Protein AF-A0A212BZR7-F1 (afdb_monomer)

Solvent-accessible surface area (backbone atoms only — not comparable to full-atom values): 11561 Å² total; per-residue (Å²): 134,81,88,80,90,83,89,76,86,80,84,83,82,89,85,83,86,81,88,83,82,86,90,84,93,78,90,85,86,81,91,77,80,87,72,79,75,74,80,82,61,32,61,37,41,39,23,44,40,63,86,42,51,47,34,93,43,35,34,61,75,48,46,60,69,49,69,65,51,43,58,80,34,48,33,49,61,35,46,42,54,52,54,36,50,52,38,72,22,27,72,46,35,63,63,55,51,66,72,56,70,71,29,91,77,72,28,51,73,42,69,47,70,47,101,93,43,79,47,74,40,27,33,67,68,60,55,46,45,70,59,46,53,53,52,52,50,55,49,27,58,76,41,53,16,64,67,26,66,33,79,55,80,77,75,79,80,72,82,77,91,78,80,83,92,74,89,80,86,89,84,90,80,90,83,87,86,133

Nearest PDB structures (foldseek):
  2mem-assembly1_A  TM=9.400E-01  e=1.141E-19  Homo sapiens
  5fq7-assembly1_B  TM=2.873E-01  e=2.392E+00  Bacteroides thetaiotaomicron

Structure (mmCIF, N/CA/C/O backbone):
data_AF-A0A212BZR7-F1
#
_entry.id   AF-A0A212BZR7-F1
#
loop_
_atom_site.group_PDB
_atom_site.id
_atom_site.type_symbol
_atom_site.label_atom_id
_atom_site.label_alt_id
_atom_site.label_comp_id
_atom_site.label_asym_id
_atom_site.label_entity_id
_atom_site.label_seq_id
_atom_site.pdbx_PDB_ins_code
_atom_site.Cartn_x
_atom_site.Cartn_y
_atom_site.Cartn_z
_atom_site.occupancy
_atom_site.B_iso_or_equiv
_atom_site.auth_seq_id
_atom_site.auth_comp_id
_atom_site.auth_asym_id
_atom_site.auth_atom_id
_atom_site.pdbx_PDB_model_num
ATOM 1 N N . GLN A 1 1 ? -42.882 -36.201 -24.029 1.00 38.78 1 GLN A N 1
ATOM 2 C CA . GLN A 1 1 ? -42.378 -35.818 -25.362 1.00 38.78 1 GLN A CA 1
ATOM 3 C C . GLN A 1 1 ? -41.870 -34.393 -25.228 1.00 38.78 1 GLN A C 1
ATOM 5 O O . GLN A 1 1 ? -42.662 -33.510 -24.953 1.00 38.78 1 GLN A O 1
ATOM 10 N N . GLU A 1 2 ? -40.588 -34.249 -24.894 1.00 32.84 2 GLU A N 1
ATOM 11 C CA . GLU A 1 2 ? -39.470 -34.067 -25.847 1.00 32.84 2 GLU A CA 1
ATOM 12 C C . GLU A 1 2 ? -39.393 -32.606 -26.320 1.00 32.84 2 GLU A C 1
ATOM 14 O O . GLU A 1 2 ? -40.342 -32.100 -26.898 1.00 32.84 2 GLU A O 1
ATOM 19 N N . LYS A 1 3 ? -38.402 -31.847 -25.816 1.00 33.00 3 LYS A N 1
ATOM 20 C CA . LYS A 1 3 ? -37.071 -31.569 -26.427 1.00 33.00 3 LYS A CA 1
ATOM 21 C C . LYS A 1 3 ? -37.221 -30.477 -27.506 1.00 33.00 3 LYS A C 1
ATOM 23 O O . LYS A 1 3 ? -38.147 -30.522 -28.287 1.00 33.00 3 LYS A O 1
ATOM 28 N N . CYS A 1 4 ? -36.375 -29.469 -27.663 1.00 36.78 4 CYS A N 1
ATOM 29 C CA . CYS A 1 4 ? -35.023 -29.208 -27.206 1.00 36.78 4 CYS A CA 1
ATOM 30 C C . CYS A 1 4 ? -34.771 -27.705 -27.425 1.00 36.78 4 CYS A C 1
ATOM 32 O O . CYS A 1 4 ? -35.213 -27.149 -28.428 1.00 36.78 4 CYS A O 1
ATOM 34 N N . ILE A 1 5 ? -34.035 -27.072 -26.519 1.00 48.34 5 ILE A N 1
ATOM 35 C CA . ILE A 1 5 ? -33.443 -25.743 -26.711 1.00 48.34 5 ILE A CA 1
ATOM 36 C C . ILE A 1 5 ? -32.226 -25.890 -27.638 1.00 48.34 5 ILE A C 1
ATOM 38 O O . ILE A 1 5 ? -31.449 -26.831 -27.450 1.00 48.34 5 ILE A O 1
ATOM 42 N N . PRO A 1 6 ? -32.001 -24.943 -28.562 1.00 45.47 6 PRO A N 1
ATOM 43 C CA . PRO A 1 6 ? -30.649 -24.589 -28.966 1.00 45.47 6 PRO A CA 1
ATOM 44 C C . PRO A 1 6 ? -30.437 -23.072 -28.848 1.00 45.47 6 PRO A C 1
ATOM 46 O O . PRO A 1 6 ? -30.939 -22.296 -29.656 1.00 45.47 6 PRO A O 1
ATOM 49 N N . VAL A 1 7 ? -29.652 -22.642 -27.858 1.00 38.50 7 VAL A N 1
ATOM 50 C CA . VAL A 1 7 ? -28.998 -21.326 -27.880 1.00 38.50 7 VAL A CA 1
ATOM 51 C C . VAL A 1 7 ? -27.518 -21.601 -28.089 1.00 38.50 7 VAL A C 1
ATOM 53 O O . VAL A 1 7 ? -26.805 -22.008 -27.176 1.00 38.50 7 VAL A O 1
ATOM 56 N N . ILE A 1 8 ? -27.097 -21.466 -29.340 1.00 43.22 8 ILE A N 1
ATOM 57 C CA . ILE A 1 8 ? -25.709 -21.572 -29.777 1.00 43.22 8 ILE A CA 1
ATOM 58 C C . ILE A 1 8 ? -25.062 -20.186 -29.712 1.00 43.22 8 ILE A C 1
ATOM 60 O O . ILE A 1 8 ? -25.626 -19.200 -30.185 1.00 43.22 8 ILE A O 1
ATOM 64 N N . CYS A 1 9 ? -23.887 -20.134 -29.081 1.00 32.69 9 CYS A N 1
ATOM 65 C CA . CYS A 1 9 ? -22.988 -18.986 -29.020 1.00 32.69 9 CYS A CA 1
ATOM 66 C C . CYS A 1 9 ? -22.714 -18.398 -30.410 1.00 32.69 9 CYS A C 1
ATOM 68 O O . CYS A 1 9 ? -22.256 -19.113 -31.297 1.00 32.69 9 CYS A O 1
ATOM 70 N N . SER A 1 10 ? -22.858 -17.078 -30.541 1.00 36.50 10 SER A N 1
ATOM 71 C CA . SER A 1 10 ? -22.339 -16.318 -31.681 1.00 36.50 10 SER A CA 1
ATOM 72 C C . SER A 1 10 ? -21.218 -15.393 -31.217 1.00 36.50 10 SER A C 1
ATOM 74 O O . SER A 1 10 ? -21.425 -14.219 -30.922 1.00 36.50 10 SER A O 1
ATOM 76 N N . THR A 1 11 ? -20.003 -15.936 -31.157 1.00 44.59 11 THR A N 1
ATOM 77 C CA . THR A 1 11 ? -18.765 -15.160 -31.278 1.00 44.59 11 THR A CA 1
ATOM 78 C C . THR A 1 11 ? -18.651 -14.679 -32.719 1.00 44.59 11 THR A C 1
ATOM 80 O O . THR A 1 11 ? -18.416 -15.481 -33.619 1.00 44.59 11 THR A O 1
ATOM 83 N N . SER A 1 12 ? -18.824 -13.379 -32.951 1.00 40.28 12 SER A N 1
ATOM 84 C CA . SER A 1 12 ? -18.573 -12.787 -34.267 1.00 40.28 12 SER A CA 1
ATOM 85 C C . SER A 1 12 ? -17.156 -12.229 -34.306 1.00 40.28 12 SER A C 1
ATOM 87 O O . SER A 1 12 ? -16.883 -11.129 -33.835 1.00 40.28 12 SER A O 1
ATOM 89 N N . SER A 1 13 ? -16.251 -13.036 -34.851 1.00 40.56 13 SER A N 1
ATOM 90 C CA . SER A 1 13 ? -14.949 -12.633 -35.368 1.00 40.56 13 SER A CA 1
ATOM 91 C C . SER A 1 13 ? -15.135 -11.946 -36.721 1.00 40.56 13 SER A C 1
ATOM 93 O O . SER A 1 13 ? -15.623 -12.572 -37.661 1.00 40.56 13 SER A O 1
ATOM 95 N N . THR A 1 14 ? -14.715 -10.691 -36.853 1.00 40.00 14 THR A N 1
ATOM 96 C CA . THR A 1 14 ? -14.569 -10.037 -38.159 1.00 40.00 14 THR A CA 1
ATOM 97 C C . THR A 1 14 ? -13.092 -9.893 -38.487 1.00 40.00 14 THR A C 1
ATOM 99 O O . THR A 1 14 ? -12.376 -9.131 -37.841 1.00 40.00 14 THR A O 1
ATOM 102 N N . SER A 1 15 ? -12.645 -10.599 -39.516 1.00 41.38 15 SER A N 1
ATOM 103 C CA . SER A 1 15 ? -11.376 -10.353 -40.191 1.00 41.38 15 SER A CA 1
ATOM 104 C C . SER A 1 15 ? -11.603 -10.478 -41.689 1.00 41.38 15 SER A C 1
ATOM 106 O O . SER A 1 15 ? -11.990 -11.544 -42.141 1.00 41.38 15 SER A O 1
ATOM 108 N N . LEU A 1 16 ? -11.340 -9.411 -42.449 1.00 43.22 16 LEU A N 1
ATOM 109 C CA . LEU A 1 16 ? -10.916 -9.467 -43.853 1.00 43.22 16 LEU A CA 1
ATOM 110 C C . LEU A 1 16 ? -10.109 -8.196 -44.160 1.00 43.22 16 LEU A C 1
ATOM 112 O O . LEU A 1 16 ? -10.660 -7.108 -44.311 1.00 43.22 16 LEU A O 1
ATOM 116 N N . ASN A 1 17 ? -8.785 -8.352 -44.219 1.00 44.69 17 ASN A N 1
ATOM 117 C CA . ASN A 1 17 ? -7.856 -7.341 -44.713 1.00 44.69 17 ASN A CA 1
ATOM 118 C C . ASN A 1 17 ? -7.915 -7.313 -46.245 1.00 44.69 17 ASN A C 1
ATOM 120 O O . ASN A 1 17 ? -7.782 -8.352 -46.895 1.00 44.69 17 ASN A O 1
ATOM 124 N N . ALA A 1 18 ? -8.099 -6.120 -46.808 1.00 39.19 18 ALA A N 1
ATOM 125 C CA . ALA A 1 18 ? -8.010 -5.879 -48.239 1.00 39.19 18 ALA A CA 1
ATOM 126 C C . ALA A 1 18 ? -6.542 -5.865 -48.700 1.00 39.19 18 ALA A C 1
ATOM 128 O O . ALA A 1 18 ? -5.654 -5.325 -48.043 1.00 39.19 18 ALA A O 1
ATOM 129 N N . LEU A 1 19 ? -6.334 -6.498 -49.849 1.00 46.38 19 LEU A N 1
ATOM 130 C CA . LEU A 1 19 ? -5.088 -6.703 -50.577 1.00 46.38 19 LEU A CA 1
ATOM 131 C C . LEU A 1 19 ? -4.364 -5.395 -50.940 1.00 46.38 19 LEU A C 1
ATOM 133 O O . LEU A 1 19 ? -4.958 -4.504 -51.539 1.00 46.38 19 LEU A O 1
ATOM 137 N N . ALA A 1 20 ? -3.044 -5.369 -50.750 1.00 47.66 20 ALA A N 1
ATOM 138 C CA . ALA A 1 20 ? -2.132 -4.661 -51.644 1.00 47.66 20 ALA A CA 1
ATOM 139 C C . ALA A 1 20 ? -0.846 -5.485 -51.810 1.00 47.66 20 ALA A C 1
ATOM 141 O O . ALA A 1 20 ? -0.249 -5.966 -50.849 1.00 47.66 20 ALA A O 1
ATOM 142 N N . ARG A 1 21 ? -0.504 -5.714 -53.076 1.00 44.06 21 ARG A N 1
ATOM 143 C CA . ARG A 1 21 ? 0.457 -6.686 -53.594 1.00 44.06 21 ARG A CA 1
ATOM 144 C C . ARG A 1 21 ? 1.824 -6.022 -53.802 1.00 44.06 21 ARG A C 1
ATOM 146 O O . ARG A 1 21 ? 1.890 -5.037 -54.519 1.00 44.06 21 ARG A O 1
ATOM 153 N N . GLU A 1 22 ? 2.851 -6.646 -53.220 1.00 41.66 22 GLU A N 1
ATOM 154 C CA . GLU A 1 22 ? 4.218 -6.875 -53.740 1.00 41.66 22 GLU A CA 1
ATOM 155 C C . GLU A 1 22 ? 5.066 -5.663 -54.184 1.00 41.66 22 GLU A C 1
ATOM 157 O O . GLU A 1 22 ? 4.728 -4.997 -55.155 1.00 41.66 22 GLU A O 1
ATOM 162 N N . ARG A 1 23 ? 6.236 -5.462 -53.544 1.00 42.78 23 ARG A N 1
ATOM 163 C CA . ARG A 1 23 ? 7.552 -5.691 -54.187 1.00 42.78 23 ARG A CA 1
ATOM 164 C C . ARG A 1 23 ? 8.717 -5.578 -53.199 1.00 42.78 23 ARG A C 1
ATOM 166 O O . ARG A 1 23 ? 8.908 -4.531 -52.592 1.00 42.78 23 ARG A O 1
ATOM 173 N N . GLY A 1 24 ? 9.531 -6.632 -53.095 1.00 37.16 24 GLY A N 1
ATOM 174 C CA . GLY A 1 24 ? 10.833 -6.583 -52.412 1.00 37.16 24 GLY A CA 1
ATOM 175 C C . GLY A 1 24 ? 11.265 -7.907 -51.780 1.00 37.16 24 GLY A C 1
ATOM 176 O O . GLY A 1 24 ? 11.055 -8.127 -50.595 1.00 37.16 24 GLY A O 1
ATOM 177 N N . ASN A 1 25 ? 11.880 -8.784 -52.576 1.00 43.53 25 ASN A N 1
ATOM 178 C CA . ASN A 1 25 ? 12.562 -9.998 -52.119 1.00 43.53 25 ASN A CA 1
ATOM 179 C C . ASN A 1 25 ? 13.882 -9.653 -51.399 1.00 43.53 25 ASN A C 1
ATOM 181 O O . ASN A 1 25 ? 14.734 -9.035 -52.029 1.00 43.53 25 ASN A O 1
ATOM 185 N N . ILE A 1 26 ? 14.092 -10.135 -50.165 1.00 46.03 26 ILE A N 1
ATOM 186 C CA . ILE A 1 26 ? 15.324 -10.846 -49.763 1.00 46.03 26 ILE A CA 1
ATOM 187 C C . ILE A 1 26 ? 15.066 -11.662 -48.472 1.00 46.03 26 ILE A C 1
ATOM 189 O O . ILE A 1 26 ? 14.597 -11.141 -47.464 1.00 46.03 26 ILE A O 1
ATOM 193 N N . SER A 1 27 ? 15.321 -12.971 -48.563 1.00 44.09 27 SER A N 1
ATOM 194 C CA . SER A 1 27 ? 15.446 -13.968 -47.477 1.00 44.09 27 SER A CA 1
ATOM 195 C C . SER A 1 27 ? 16.641 -13.566 -46.581 1.00 44.09 27 SER A C 1
ATOM 197 O O . SER A 1 27 ? 17.539 -12.917 -47.103 1.00 44.09 27 SER A O 1
ATOM 199 N N . TYR A 1 28 ? 16.761 -13.792 -45.266 1.00 40.22 28 TYR A N 1
ATOM 200 C CA . TYR A 1 28 ? 16.644 -15.011 -44.451 1.00 40.22 28 TYR A CA 1
ATOM 201 C C . TYR A 1 28 ? 16.715 -14.616 -42.949 1.00 40.22 28 TYR A C 1
ATOM 203 O O . TYR A 1 28 ? 17.387 -13.647 -42.603 1.00 40.22 28 TYR A O 1
ATOM 211 N N . ASP A 1 29 ? 16.122 -15.462 -42.099 1.00 37.53 29 ASP A N 1
ATOM 212 C CA . ASP A 1 29 ? 16.327 -15.650 -40.643 1.00 37.53 29 ASP A CA 1
ATOM 213 C C . ASP A 1 29 ? 15.363 -14.988 -39.618 1.00 37.53 29 ASP A C 1
ATOM 215 O O . ASP A 1 29 ? 15.404 -13.799 -39.317 1.00 37.53 29 ASP A O 1
ATOM 219 N N . LYS A 1 30 ? 14.482 -15.864 -39.105 1.00 46.44 30 LYS A N 1
ATOM 220 C CA . LYS A 1 30 ? 13.830 -15.974 -37.783 1.00 46.44 30 LYS A CA 1
ATOM 221 C C . LYS A 1 30 ? 13.569 -14.732 -36.904 1.00 46.44 30 LYS A C 1
ATOM 223 O O . LYS A 1 30 ? 14.456 -14.174 -36.271 1.00 46.44 30 LYS A O 1
ATOM 228 N N . ASP A 1 31 ? 12.271 -14.498 -36.682 1.00 46.06 31 ASP A N 1
ATOM 229 C CA . ASP A 1 31 ? 11.660 -14.139 -35.388 1.00 46.06 31 ASP A CA 1
ATOM 230 C C . ASP A 1 31 ? 12.233 -12.926 -34.625 1.00 46.06 31 ASP A C 1
ATOM 232 O O . ASP A 1 31 ? 12.580 -13.018 -33.448 1.00 46.06 31 ASP A O 1
ATOM 236 N N . ALA A 1 32 ? 12.228 -11.744 -35.241 1.00 44.88 32 ALA A N 1
ATOM 237 C CA . ALA A 1 32 ? 12.368 -10.480 -34.517 1.00 44.88 32 ALA A CA 1
ATOM 238 C C . ALA A 1 32 ? 11.070 -9.661 -34.609 1.00 44.88 32 ALA A C 1
ATOM 240 O O . ALA A 1 32 ? 10.882 -8.845 -35.510 1.00 44.88 32 ALA A O 1
ATOM 241 N N . ILE A 1 33 ? 10.157 -9.875 -33.655 1.00 56.53 33 ILE A N 1
ATOM 242 C CA . ILE 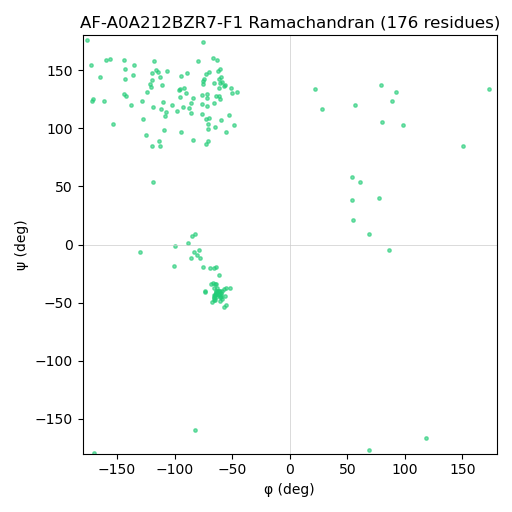A 1 33 ? 9.049 -8.945 -33.394 1.00 56.53 33 ILE A CA 1
ATOM 243 C C . ILE A 1 33 ? 9.659 -7.591 -32.986 1.00 56.53 33 ILE A C 1
ATOM 245 O O . ILE A 1 33 ? 10.474 -7.558 -32.057 1.00 56.53 33 ILE A O 1
ATOM 249 N N . PRO A 1 34 ? 9.285 -6.466 -33.623 1.00 45.31 34 PRO A N 1
ATOM 250 C CA . PRO A 1 34 ? 9.853 -5.171 -33.295 1.00 45.31 34 PRO A CA 1
ATOM 251 C C . PRO A 1 34 ? 9.343 -4.700 -31.927 1.00 45.31 34 PRO A C 1
ATOM 253 O O . PRO A 1 34 ? 8.212 -4.253 -31.773 1.00 45.31 34 PRO A O 1
ATOM 256 N N . GLY A 1 35 ? 10.212 -4.817 -30.922 1.00 55.19 35 GLY A N 1
ATOM 257 C CA . GLY A 1 35 ? 10.410 -3.793 -29.899 1.00 55.19 35 GLY A CA 1
ATOM 258 C C . GLY A 1 35 ? 9.222 -3.423 -29.011 1.00 55.19 35 GLY A C 1
ATOM 259 O O . GLY A 1 35 ? 8.963 -2.239 -28.821 1.00 55.19 35 GLY A O 1
ATOM 260 N N . SER A 1 36 ? 8.584 -4.390 -28.343 1.00 54.69 36 SER A N 1
ATOM 261 C CA . SER A 1 36 ? 8.059 -4.084 -27.005 1.00 54.69 36 SER A CA 1
ATOM 262 C C . SER A 1 36 ? 9.270 -3.949 -26.090 1.00 54.69 36 SER A C 1
ATOM 264 O O . SER A 1 36 ? 9.730 -4.948 -25.536 1.00 54.69 36 SER A O 1
ATOM 266 N N . SER A 1 37 ? 9.832 -2.743 -25.980 1.00 54.62 37 SER A N 1
ATOM 267 C CA . SER A 1 37 ? 10.851 -2.425 -24.981 1.00 54.62 37 SER A CA 1
ATOM 268 C C . SER A 1 37 ? 10.349 -2.922 -23.631 1.00 54.62 37 SER A C 1
ATOM 270 O O . SER A 1 37 ? 9.435 -2.342 -23.048 1.00 54.62 37 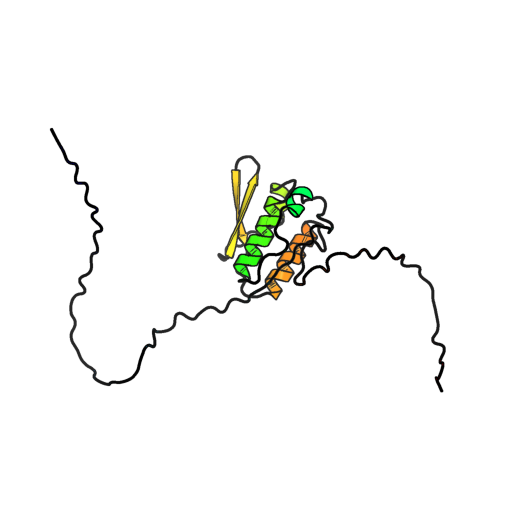SER A O 1
ATOM 272 N N . LYS A 1 38 ? 10.881 -4.057 -23.167 1.00 60.00 38 LYS A N 1
ATOM 273 C CA . LYS A 1 38 ? 10.551 -4.602 -21.854 1.00 60.00 38 LYS A CA 1
ATOM 274 C C . LYS A 1 38 ? 11.076 -3.578 -20.860 1.00 60.00 38 LYS A C 1
ATOM 276 O O . LYS A 1 38 ? 12.284 -3.496 -20.660 1.00 60.00 38 LYS A O 1
ATOM 281 N N . ILE A 1 39 ? 10.190 -2.748 -20.311 1.00 66.81 39 ILE A N 1
ATOM 282 C CA . ILE A 1 39 ? 10.549 -1.819 -19.243 1.00 66.81 39 ILE A CA 1
ATOM 283 C C . ILE A 1 39 ? 11.059 -2.693 -18.100 1.00 66.81 39 ILE A C 1
ATOM 285 O O . ILE A 1 39 ? 10.295 -3.431 -17.480 1.00 66.81 39 ILE A O 1
ATOM 289 N N . VAL A 1 40 ? 12.373 -2.676 -17.883 1.00 72.06 40 VAL A N 1
ATOM 290 C CA . VAL A 1 40 ? 12.998 -3.440 -16.808 1.00 72.06 40 VAL A CA 1
ATOM 291 C C . VAL A 1 40 ? 12.639 -2.738 -15.506 1.00 72.06 40 VAL A C 1
ATOM 293 O O . VAL A 1 40 ? 13.119 -1.642 -15.227 1.00 72.06 40 VAL A O 1
ATOM 296 N N . MET A 1 41 ? 11.755 -3.354 -14.728 1.00 82.31 41 MET A N 1
ATOM 297 C CA . MET A 1 41 ? 11.391 -2.876 -13.398 1.00 82.31 41 MET A CA 1
ATOM 298 C C . MET A 1 41 ? 12.294 -3.550 -12.368 1.00 82.31 41 MET A C 1
ATOM 300 O O . MET A 1 41 ? 12.497 -4.765 -12.426 1.00 82.31 41 MET A O 1
ATOM 304 N N . SER A 1 42 ? 12.829 -2.784 -11.413 1.00 92.69 42 SER A N 1
ATOM 305 C CA . SER A 1 42 ? 13.543 -3.382 -10.285 1.00 92.69 42 SER A CA 1
ATOM 306 C C . SER A 1 42 ? 12.623 -4.310 -9.488 1.00 92.69 42 SER A C 1
ATOM 308 O O . SER A 1 42 ? 11.410 -4.100 -9.402 1.00 92.69 42 SER A O 1
ATOM 310 N N . THR A 1 43 ? 13.216 -5.321 -8.861 1.00 94.50 43 THR A N 1
ATOM 311 C CA . THR A 1 43 ? 12.534 -6.184 -7.897 1.00 94.50 43 THR A CA 1
ATOM 312 C C . THR A 1 43 ? 12.988 -5.866 -6.481 1.00 94.50 43 THR A C 1
ATOM 314 O O . THR A 1 43 ? 14.139 -5.489 -6.269 1.00 94.50 43 THR A O 1
ATOM 317 N N . VAL A 1 44 ? 12.110 -6.054 -5.503 1.00 96.31 44 VAL A N 1
ATOM 318 C CA . VAL A 1 44 ? 12.421 -5.880 -4.080 1.00 96.31 44 VAL A CA 1
ATOM 319 C C . VAL A 1 44 ? 11.664 -6.917 -3.248 1.00 96.31 44 VAL A C 1
ATOM 321 O O . VAL A 1 44 ? 10.669 -7.483 -3.704 1.00 96.31 44 VAL A O 1
ATOM 324 N N . CYS A 1 45 ? 12.155 -7.186 -2.042 1.00 96.38 45 CYS A N 1
ATOM 325 C CA . CYS A 1 45 ? 11.443 -7.926 -1.008 1.00 96.38 45 CYS A CA 1
ATOM 326 C C . CYS A 1 45 ? 11.387 -7.049 0.245 1.00 96.38 45 CYS A C 1
ATOM 328 O O . CYS A 1 45 ? 12.407 -6.475 0.629 1.00 96.38 45 CYS A O 1
ATOM 330 N N . VAL A 1 46 ? 10.206 -6.916 0.843 1.00 96.56 46 VAL A N 1
ATOM 331 C CA . VAL A 1 46 ? 9.989 -6.154 2.077 1.00 96.56 46 VAL A CA 1
ATOM 332 C C . VAL A 1 46 ? 9.480 -7.111 3.140 1.00 96.56 46 VAL A C 1
ATOM 334 O O . VAL A 1 46 ? 8.418 -7.701 2.980 1.00 96.56 46 VAL A O 1
ATOM 337 N N . TYR A 1 47 ? 10.230 -7.263 4.218 1.00 95.44 47 TYR A N 1
ATOM 338 C CA . TYR A 1 47 ? 9.884 -8.087 5.366 1.00 95.44 47 TYR A CA 1
ATOM 339 C C . TYR A 1 47 ? 9.102 -7.264 6.384 1.00 95.44 47 TYR A C 1
ATOM 341 O O . TYR A 1 47 ? 9.348 -6.065 6.533 1.00 95.44 47 TYR A O 1
ATOM 349 N N . ILE A 1 48 ? 8.187 -7.917 7.097 1.00 94.06 48 ILE A N 1
ATOM 350 C CA . ILE A 1 48 ? 7.336 -7.315 8.124 1.00 94.06 48 ILE A CA 1
ATOM 351 C C . ILE A 1 48 ? 7.761 -7.840 9.494 1.00 94.06 48 ILE A C 1
ATOM 353 O O . ILE A 1 48 ? 7.734 -9.043 9.754 1.00 94.06 48 ILE A O 1
ATOM 357 N N . ASN A 1 49 ? 8.119 -6.932 10.397 1.00 92.50 49 ASN A N 1
ATOM 358 C CA . ASN A 1 49 ? 8.406 -7.252 11.784 1.00 92.50 49 ASN A CA 1
ATOM 359 C C . ASN A 1 49 ? 7.113 -7.303 12.589 1.00 92.50 49 ASN A C 1
ATOM 361 O O . ASN A 1 49 ? 6.690 -6.316 13.190 1.00 92.50 49 ASN A O 1
ATOM 365 N N . LYS A 1 50 ? 6.498 -8.478 12.654 1.00 91.44 50 LYS A N 1
ATOM 366 C CA . LYS A 1 50 ? 5.261 -8.671 13.422 1.00 91.44 50 LYS A CA 1
ATOM 367 C C . LYS A 1 50 ? 5.429 -8.452 14.925 1.00 91.44 50 LYS A C 1
ATOM 369 O O . LYS A 1 50 ? 4.440 -8.249 15.621 1.00 91.44 50 LYS A O 1
ATOM 374 N N . HIS A 1 51 ? 6.657 -8.505 15.432 1.00 86.88 51 HIS A N 1
ATOM 375 C CA . HIS A 1 51 ? 6.983 -8.289 16.844 1.00 86.88 51 HIS A CA 1
ATOM 376 C C . HIS A 1 51 ? 7.510 -6.876 17.120 1.00 86.88 51 HIS A C 1
ATOM 378 O O . HIS A 1 51 ? 7.815 -6.549 18.264 1.00 86.88 51 HIS A O 1
ATOM 384 N N . GLY A 1 52 ? 7.636 -6.054 16.076 1.00 82.94 52 GLY A N 1
ATOM 385 C CA . GLY A 1 52 ? 8.083 -4.676 16.175 1.00 82.94 52 GLY A CA 1
ATOM 386 C C . GLY A 1 52 ? 7.002 -3.752 16.723 1.00 82.94 52 GLY A C 1
ATOM 387 O O . GLY A 1 52 ? 5.848 -4.137 16.926 1.00 82.94 52 GLY A O 1
ATOM 388 N N . ASN A 1 53 ? 7.395 -2.501 16.939 1.00 87.12 53 ASN A N 1
ATOM 389 C CA . ASN A 1 53 ? 6.469 -1.450 17.323 1.00 87.12 53 ASN A CA 1
ATOM 390 C C . ASN A 1 53 ? 5.590 -1.067 16.120 1.00 87.12 53 ASN A C 1
ATOM 392 O O . ASN A 1 53 ? 6.095 -0.611 15.095 1.00 87.12 53 ASN A O 1
ATOM 396 N N . CYS A 1 54 ? 4.275 -1.242 16.249 1.00 89.94 54 CYS A N 1
ATOM 397 C CA . CYS A 1 54 ? 3.310 -0.875 15.210 1.00 89.94 54 CYS A CA 1
ATOM 398 C C . CYS A 1 54 ? 2.825 0.586 15.315 1.00 89.94 54 CYS A C 1
ATOM 400 O O . CYS A 1 54 ? 2.015 1.025 14.500 1.00 89.94 54 CYS A O 1
ATOM 402 N N . GLY A 1 55 ? 3.333 1.356 16.278 1.00 91.56 55 GLY A N 1
ATOM 403 C CA . GLY A 1 55 ? 2.942 2.742 16.514 1.00 91.56 55 GLY A CA 1
ATOM 404 C C . GLY A 1 55 ? 1.511 2.887 17.053 1.00 91.56 55 GLY A C 1
ATOM 405 O O . GLY A 1 55 ? 0.821 1.896 17.299 1.00 91.56 55 GLY A O 1
ATOM 406 N N . PRO A 1 56 ? 1.029 4.127 17.242 1.00 94.88 56 PRO A N 1
ATOM 407 C CA . PRO A 1 56 ? -0.324 4.397 17.730 1.00 94.88 56 PRO A CA 1
ATOM 408 C C . PRO A 1 56 ? -1.397 4.306 16.634 1.00 94.88 56 PRO A C 1
ATOM 410 O O . PRO A 1 56 ? -2.589 4.382 16.932 1.00 94.88 56 PRO A O 1
ATOM 413 N N . HIS A 1 57 ? -1.000 4.183 15.363 1.00 95.50 57 HIS A N 1
ATOM 414 C CA . HIS A 1 57 ? -1.913 4.244 14.221 1.00 95.50 57 HIS A CA 1
ATOM 415 C C . HIS A 1 57 ? -2.299 2.873 13.649 1.00 95.50 57 HIS A C 1
ATOM 417 O O . HIS A 1 57 ? -3.316 2.781 12.954 1.00 95.50 57 HIS A O 1
ATOM 423 N N . LEU A 1 58 ? -1.531 1.819 13.939 1.00 95.81 58 LEU A N 1
ATOM 424 C CA . LEU A 1 58 ? -1.750 0.473 13.406 1.00 95.81 58 LEU A CA 1
ATOM 425 C C . LEU A 1 58 ? -2.171 -0.503 14.508 1.00 95.81 58 LEU A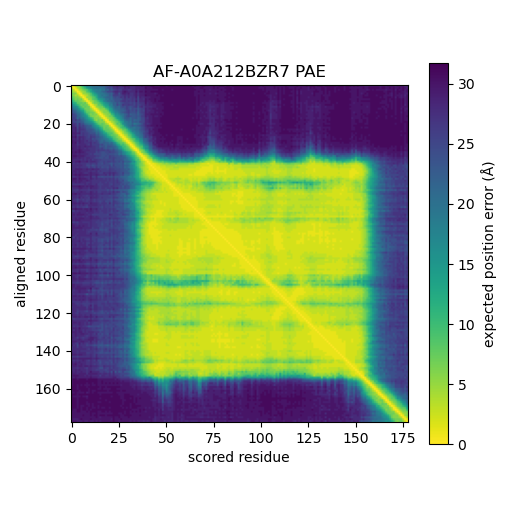 C 1
ATOM 427 O O . LEU A 1 58 ? -1.703 -0.446 15.641 1.00 95.81 58 LEU A O 1
ATOM 431 N N . ASP A 1 59 ? -3.052 -1.432 14.154 1.00 95.69 59 ASP A N 1
ATOM 432 C CA . ASP A 1 59 ? -3.533 -2.479 15.045 1.00 95.69 59 ASP A CA 1
ATOM 433 C C . ASP A 1 59 ? -2.571 -3.673 15.017 1.00 95.69 59 ASP A C 1
ATOM 435 O O . ASP A 1 59 ? -2.470 -4.396 14.019 1.00 95.69 59 ASP A O 1
ATOM 439 N N . GLN A 1 60 ? -1.906 -3.924 16.147 1.00 94.19 60 GLN A N 1
ATOM 440 C CA . GLN A 1 60 ? -0.984 -5.047 16.315 1.00 94.19 60 GLN A CA 1
ATOM 441 C C . GLN A 1 60 ? -1.615 -6.395 15.923 1.00 94.19 60 GLN A C 1
ATOM 443 O O . GLN A 1 60 ? -0.940 -7.243 15.343 1.00 94.19 60 GLN A O 1
ATOM 448 N N . LYS A 1 61 ? -2.906 -6.619 16.209 1.00 94.81 61 LYS A N 1
ATOM 449 C CA . LYS A 1 61 ? -3.581 -7.889 15.897 1.00 94.81 61 LYS A CA 1
ATOM 450 C C . LYS A 1 61 ? -3.743 -8.092 14.397 1.00 94.81 61 LYS A C 1
ATOM 452 O O . LYS A 1 61 ? -3.687 -9.232 13.938 1.00 94.81 61 LYS A O 1
ATOM 457 N N . LYS A 1 62 ? -3.951 -7.013 13.638 1.00 95.94 62 LYS A N 1
ATOM 458 C CA . LYS A 1 62 ? -4.018 -7.068 12.173 1.00 95.94 62 LYS A CA 1
ATOM 459 C C . LYS A 1 62 ? -2.627 -7.268 11.575 1.00 95.94 62 LYS A C 1
ATOM 461 O O . LYS A 1 62 ? -2.470 -8.108 10.697 1.00 95.94 62 LYS A O 1
ATOM 466 N N . ILE A 1 63 ? -1.609 -6.601 12.124 1.00 95.31 63 ILE A N 1
ATOM 467 C CA . ILE A 1 63 ? -0.209 -6.794 11.713 1.00 95.31 63 ILE A CA 1
ATOM 468 C C . ILE A 1 63 ? 0.235 -8.253 11.890 1.00 95.31 63 ILE A C 1
ATOM 470 O O . ILE A 1 63 ? 0.882 -8.810 11.007 1.00 95.31 63 ILE A O 1
ATOM 474 N N . GLN A 1 64 ? -0.168 -8.914 12.978 1.00 94.44 64 GLN A N 1
ATOM 475 C CA . GLN A 1 64 ? 0.127 -10.338 13.194 1.00 94.44 64 GLN A CA 1
ATOM 476 C C . GLN A 1 64 ? -0.476 -11.263 12.120 1.00 94.44 64 GLN A C 1
ATOM 478 O O . GLN A 1 64 ? 0.064 -12.339 11.867 1.00 94.44 64 GLN A O 1
ATOM 483 N N . GLN A 1 65 ? -1.568 -10.846 11.469 1.00 95.44 65 GLN A N 1
ATOM 484 C CA . GLN A 1 65 ? -2.231 -11.604 10.401 1.00 95.44 65 GLN A CA 1
ATOM 485 C C . GLN A 1 65 ? -1.622 -11.358 9.014 1.00 95.44 65 GLN A C 1
ATOM 487 O O . GLN A 1 65 ? -1.940 -12.086 8.073 1.00 95.44 65 GLN A O 1
ATOM 492 N N . LEU A 1 66 ? -0.753 -10.354 8.865 1.00 95.19 66 LEU A N 1
ATOM 493 C CA . LEU A 1 66 ? -0.063 -10.093 7.605 1.00 95.19 66 LEU A CA 1
ATOM 494 C C . LEU A 1 66 ? 0.913 -11.229 7.249 1.00 95.19 66 LEU A C 1
ATOM 496 O O . LEU A 1 66 ? 1.330 -11.998 8.120 1.00 95.19 66 LEU A O 1
ATOM 500 N N . PRO A 1 67 ? 1.321 -11.362 5.976 1.00 94.81 67 PRO A N 1
ATOM 501 C CA . PRO A 1 67 ? 2.441 -12.232 5.623 1.00 94.81 67 PRO A CA 1
ATOM 502 C C . PRO A 1 67 ? 3.749 -11.743 6.267 1.00 94.81 67 PRO A C 1
ATOM 504 O O . PRO A 1 67 ? 3.883 -10.574 6.611 1.00 94.81 67 PRO A O 1
ATOM 507 N N . ASP A 1 68 ? 4.743 -12.623 6.408 1.00 92.94 68 ASP A N 1
ATOM 508 C CA . ASP A 1 68 ? 6.056 -12.231 6.956 1.00 92.94 68 ASP A CA 1
ATOM 509 C C . ASP A 1 68 ? 6.844 -11.315 6.010 1.00 92.94 68 ASP A C 1
ATOM 511 O O . ASP A 1 68 ? 7.771 -10.626 6.430 1.00 92.94 68 ASP A O 1
ATOM 515 N N . HIS A 1 69 ? 6.504 -11.321 4.720 1.00 95.69 69 HIS A N 1
ATOM 516 C CA . HIS A 1 69 ? 7.113 -10.459 3.717 1.00 95.69 69 HIS A CA 1
ATOM 517 C C . HIS A 1 69 ? 6.230 -10.297 2.474 1.00 95.69 69 HIS A C 1
ATOM 519 O O . HIS A 1 69 ? 5.386 -11.137 2.159 1.00 95.69 69 HIS A O 1
ATOM 525 N N . PHE A 1 70 ? 6.475 -9.219 1.733 1.00 96.56 70 PHE A N 1
ATOM 526 C CA . PHE A 1 70 ? 5.967 -8.968 0.394 1.00 96.56 70 PHE A CA 1
ATOM 527 C C . PHE A 1 70 ? 7.123 -9.006 -0.607 1.00 96.56 70 PHE A C 1
ATOM 529 O O . PHE A 1 70 ? 8.019 -8.163 -0.578 1.00 96.56 70 PHE A O 1
ATOM 536 N N . GLY A 1 71 ? 7.077 -9.963 -1.528 1.00 94.31 71 GLY A N 1
ATOM 537 C CA . GLY A 1 71 ? 8.106 -10.172 -2.546 1.00 94.31 71 GLY A CA 1
ATOM 538 C C . GLY A 1 71 ? 8.760 -11.551 -2.411 1.00 94.31 71 GLY A C 1
ATOM 539 O O . GLY A 1 71 ? 8.208 -12.403 -1.724 1.00 94.31 71 GLY A O 1
ATOM 540 N N . PRO A 1 72 ? 9.901 -11.791 -3.077 1.00 94.19 72 PRO A N 1
ATOM 541 C CA . PRO A 1 72 ? 10.536 -10.915 -4.063 1.00 94.19 72 PRO A CA 1
ATOM 542 C C . PRO A 1 72 ? 9.627 -10.672 -5.281 1.00 94.19 72 PRO A C 1
ATOM 544 O O . PRO A 1 72 ? 9.014 -11.597 -5.807 1.00 94.19 72 PRO A O 1
ATOM 547 N N . GLY A 1 73 ? 9.512 -9.421 -5.730 1.00 94.44 73 GLY A N 1
ATOM 548 C CA . GLY A 1 73 ? 8.664 -9.076 -6.875 1.00 94.44 73 GLY A CA 1
ATOM 549 C C . GLY A 1 73 ? 8.854 -7.644 -7.377 1.00 94.44 73 GLY A C 1
ATOM 550 O O . GLY A 1 73 ? 9.680 -6.916 -6.824 1.00 94.44 73 GLY A O 1
ATOM 551 N N . PRO A 1 74 ? 8.113 -7.233 -8.423 1.00 95.00 74 PRO A N 1
ATOM 552 C CA . PRO A 1 74 ? 8.206 -5.892 -8.997 1.00 95.00 74 PRO A CA 1
ATOM 553 C C . PRO A 1 74 ? 7.967 -4.794 -7.957 1.00 95.00 74 PRO A C 1
ATOM 555 O O . PRO A 1 74 ? 7.041 -4.885 -7.147 1.00 95.00 74 PRO A O 1
ATOM 558 N N . VAL A 1 75 ? 8.785 -3.741 -7.997 1.00 95.50 75 VAL A N 1
ATOM 559 C CA . VAL A 1 75 ? 8.748 -2.637 -7.023 1.00 95.50 75 VAL A CA 1
ATOM 560 C C . VAL A 1 75 ? 7.384 -1.961 -6.896 1.00 95.50 75 VAL A C 1
ATOM 562 O O . VAL A 1 75 ? 6.982 -1.631 -5.786 1.00 95.50 75 VAL A O 1
ATOM 565 N N . ASN A 1 76 ? 6.646 -1.796 -7.994 1.00 94.19 76 ASN A N 1
ATOM 566 C CA . ASN A 1 76 ? 5.301 -1.219 -7.989 1.00 94.19 76 ASN A CA 1
ATOM 567 C C . ASN A 1 76 ? 4.314 -2.106 -7.214 1.00 94.19 76 ASN A C 1
ATOM 569 O O . ASN A 1 76 ? 3.625 -1.635 -6.310 1.00 94.19 76 ASN A O 1
ATOM 573 N N . VAL A 1 77 ? 4.316 -3.412 -7.492 1.00 95.00 77 VAL A N 1
ATOM 574 C CA . VAL A 1 77 ? 3.425 -4.377 -6.837 1.00 95.00 77 VAL A CA 1
ATOM 575 C C . VAL A 1 77 ? 3.746 -4.499 -5.350 1.00 95.00 77 VAL A C 1
ATOM 577 O O . VAL A 1 77 ? 2.833 -4.495 -4.524 1.00 95.00 77 VAL A O 1
ATOM 580 N N . VAL A 1 78 ? 5.032 -4.602 -4.996 1.00 96.75 78 VAL A N 1
ATOM 581 C CA . VAL A 1 78 ? 5.460 -4.721 -3.594 1.00 96.75 78 VAL A CA 1
ATOM 582 C C . VAL A 1 78 ? 5.139 -3.444 -2.822 1.00 96.75 78 VAL A C 1
ATOM 584 O O . VAL A 1 78 ? 4.584 -3.537 -1.727 1.00 96.75 78 VAL A O 1
ATOM 587 N N . LEU A 1 79 ? 5.395 -2.266 -3.402 1.00 96.31 79 LEU A N 1
ATOM 588 C CA . LEU A 1 79 ? 5.021 -0.986 -2.802 1.00 96.31 79 LEU A CA 1
ATOM 589 C C . LEU A 1 79 ? 3.515 -0.929 -2.538 1.00 96.31 79 LEU A C 1
ATOM 591 O O . LEU A 1 79 ? 3.111 -0.712 -1.397 1.00 96.31 79 LEU A O 1
ATOM 595 N N . ARG A 1 80 ? 2.688 -1.182 -3.563 1.00 96.94 80 ARG A N 1
ATOM 596 C CA . ARG A 1 80 ? 1.227 -1.142 -3.437 1.00 96.94 80 ARG A CA 1
ATOM 597 C C . ARG A 1 80 ? 0.741 -2.057 -2.321 1.00 96.94 80 ARG A C 1
ATOM 599 O O . ARG A 1 80 ? -0.004 -1.619 -1.454 1.00 96.94 80 ARG A O 1
ATOM 606 N N . ARG A 1 81 ? 1.159 -3.327 -2.337 1.00 97.31 81 ARG A N 1
ATOM 607 C CA . ARG A 1 81 ? 0.721 -4.327 -1.351 1.00 97.31 81 ARG A CA 1
ATOM 608 C C . ARG A 1 81 ? 1.119 -3.942 0.066 1.00 97.31 81 ARG A C 1
ATOM 610 O O . ARG A 1 81 ? 0.301 -4.059 0.968 1.00 97.31 81 ARG A O 1
ATOM 617 N N . THR A 1 82 ? 2.342 -3.452 0.241 1.00 96.88 82 THR A N 1
ATOM 618 C CA . THR A 1 82 ? 2.845 -3.054 1.558 1.00 96.88 82 THR A CA 1
ATOM 619 C C . THR A 1 82 ? 2.072 -1.852 2.100 1.00 96.88 82 THR A C 1
ATOM 621 O O . THR A 1 82 ? 1.595 -1.890 3.228 1.00 96.88 82 THR A O 1
ATOM 624 N N . VAL A 1 83 ? 1.873 -0.813 1.282 1.00 96.88 83 VAL A N 1
ATOM 625 C CA . VAL A 1 83 ? 1.117 0.384 1.685 1.00 96.88 83 VAL A CA 1
ATOM 626 C C . VAL A 1 83 ? -0.351 0.048 1.956 1.00 96.88 83 VAL A C 1
ATOM 628 O O . VAL A 1 83 ? -0.900 0.488 2.964 1.00 96.88 83 VAL A O 1
ATOM 631 N N . GLN A 1 84 ? -0.974 -0.767 1.100 1.00 97.38 84 GLN A N 1
ATOM 632 C CA . GLN A 1 84 ? -2.351 -1.228 1.287 1.00 97.38 84 GLN A CA 1
ATOM 633 C C . GLN A 1 84 ? -2.490 -1.999 2.603 1.00 97.38 84 GLN A C 1
ATOM 635 O O . GLN A 1 84 ? -3.386 -1.708 3.384 1.00 97.38 84 GLN A O 1
ATOM 640 N N . ALA A 1 85 ? -1.552 -2.899 2.907 1.00 96.62 85 ALA A N 1
ATOM 641 C CA . ALA A 1 85 ? -1.541 -3.634 4.165 1.00 96.62 85 ALA A CA 1
ATOM 642 C C . ALA A 1 85 ? -1.425 -2.708 5.388 1.00 96.62 85 ALA A C 1
ATOM 644 O O . ALA A 1 85 ? -2.119 -2.932 6.377 1.00 96.62 85 ALA A O 1
ATOM 645 N N . CYS A 1 86 ? -0.611 -1.648 5.327 1.00 95.50 86 CYS A N 1
ATOM 646 C CA . CYS A 1 86 ? -0.549 -0.644 6.395 1.00 95.50 86 CYS A CA 1
ATOM 647 C C . CYS A 1 86 ? -1.897 0.070 6.589 1.00 95.50 86 CYS A C 1
ATOM 649 O O . CYS A 1 86 ? -2.346 0.236 7.720 1.00 95.50 86 CYS A O 1
ATOM 651 N N . VAL A 1 87 ? -2.565 0.457 5.500 1.00 96.88 87 VAL A N 1
ATOM 652 C CA . VAL A 1 87 ? -3.892 1.096 5.539 1.00 96.88 87 VAL A CA 1
ATOM 653 C C . VAL A 1 87 ? -4.958 0.148 6.096 1.00 96.88 87 VAL A C 1
ATOM 655 O O . VAL A 1 87 ? -5.754 0.548 6.946 1.00 96.88 87 VAL A O 1
ATOM 658 N N . ASP A 1 88 ? -4.954 -1.114 5.672 1.00 95.88 88 ASP A N 1
ATOM 659 C CA . ASP A 1 88 ? -5.904 -2.135 6.128 1.00 95.88 88 ASP A CA 1
ATOM 660 C C . ASP A 1 88 ? -5.691 -2.471 7.617 1.00 95.88 88 ASP A C 1
ATOM 662 O O . ASP A 1 88 ? -6.645 -2.725 8.368 1.00 95.88 88 ASP A O 1
ATOM 666 N N . CYS A 1 89 ? -4.434 -2.408 8.071 1.00 96.06 89 CYS A N 1
ATOM 667 C CA . CYS A 1 89 ? -4.045 -2.584 9.468 1.00 96.06 89 CYS A CA 1
ATOM 668 C C . CYS A 1 89 ? -4.289 -1.350 10.341 1.00 96.06 89 CYS A C 1
ATOM 670 O O . CYS A 1 89 ? -4.111 -1.437 11.553 1.00 96.06 89 CYS A O 1
ATOM 672 N N . ALA A 1 90 ? -4.717 -0.222 9.775 1.00 95.81 90 ALA A N 1
ATOM 673 C CA . ALA A 1 90 ? -4.963 0.988 10.541 1.00 95.81 90 ALA A CA 1
ATOM 674 C C . ALA A 1 90 ? -6.069 0.792 11.594 1.00 95.81 90 ALA A C 1
ATOM 676 O O . ALA A 1 90 ? -7.087 0.129 11.350 1.00 95.81 90 ALA A O 1
ATOM 677 N N . ILE A 1 91 ? -5.877 1.426 12.755 1.00 95.31 91 ILE A N 1
ATOM 678 C CA . ILE A 1 91 ? -6.927 1.626 13.767 1.00 95.31 91 ILE A CA 1
ATOM 679 C C . ILE A 1 91 ? -7.901 2.701 13.269 1.00 95.31 91 ILE A C 1
ATOM 681 O O . ILE A 1 91 ? -9.113 2.563 13.399 1.00 95.31 91 ILE A O 1
ATOM 685 N N . GLN A 1 92 ? -7.363 3.757 12.651 1.00 94.75 92 GLN A N 1
ATOM 686 C CA . GLN A 1 92 ? -8.127 4.823 12.005 1.00 94.75 92 GLN A CA 1
ATOM 687 C C . GLN A 1 92 ? -7.672 4.971 10.552 1.00 94.75 92 GLN A C 1
ATOM 689 O O . GLN A 1 92 ? -6.709 5.686 10.262 1.00 94.75 92 GLN A O 1
ATOM 694 N N . SER A 1 93 ? -8.374 4.307 9.629 1.00 94.69 93 SER A N 1
ATOM 695 C CA . SER A 1 93 ? -8.014 4.299 8.205 1.00 94.69 93 SER A CA 1
ATOM 696 C C . SER A 1 93 ? -7.949 5.703 7.606 1.00 94.69 93 SER A C 1
ATOM 698 O O . SER A 1 93 ? -7.015 5.982 6.869 1.00 94.69 93 SER A O 1
ATOM 700 N N . LYS A 1 94 ? -8.852 6.616 7.986 1.00 95.12 94 LYS A N 1
ATOM 701 C CA . LYS A 1 94 ? -8.842 8.021 7.539 1.00 95.12 94 LYS A CA 1
ATOM 702 C C . LYS A 1 94 ? -7.525 8.741 7.852 1.00 95.12 94 LYS A C 1
ATOM 704 O O . LYS A 1 94 ? -6.981 9.428 6.993 1.00 95.12 94 LYS A O 1
ATOM 709 N N . THR A 1 95 ? -6.999 8.555 9.063 1.00 94.50 95 THR A N 1
ATOM 710 C CA . THR A 1 95 ? -5.746 9.177 9.518 1.00 94.50 95 THR A CA 1
ATOM 711 C C . THR A 1 95 ? -4.554 8.618 8.749 1.00 94.50 95 THR A C 1
ATOM 713 O O . THR A 1 95 ? -3.773 9.379 8.186 1.00 94.50 95 THR A O 1
ATOM 716 N N . VAL A 1 96 ? -4.456 7.288 8.651 1.00 95.25 96 VAL A N 1
ATOM 717 C CA . VAL A 1 96 ? -3.365 6.612 7.929 1.00 95.25 96 VAL A CA 1
ATOM 718 C C . VAL A 1 96 ? -3.388 6.936 6.437 1.00 95.25 96 VAL A C 1
ATOM 720 O O . VAL A 1 96 ? -2.353 7.233 5.844 1.00 95.25 96 VAL A O 1
ATOM 723 N N . PHE A 1 97 ? -4.576 6.935 5.838 1.00 94.94 97 PHE A N 1
ATOM 724 C CA . PHE A 1 97 ? -4.777 7.295 4.441 1.00 94.94 97 PHE A CA 1
ATOM 725 C C . PHE A 1 97 ? -4.422 8.763 4.172 1.00 94.94 97 PHE A C 1
ATOM 727 O O . PHE A 1 97 ? -3.865 9.069 3.124 1.00 94.94 97 PHE A O 1
ATOM 734 N N . GLY A 1 98 ? -4.656 9.659 5.139 1.00 94.38 98 GLY A N 1
ATOM 735 C CA . GLY A 1 98 ? -4.268 11.070 5.066 1.00 94.38 98 GLY A CA 1
ATOM 736 C C . GLY A 1 98 ? -2.755 11.327 5.056 1.00 94.38 98 GLY A C 1
ATOM 737 O O . GLY A 1 98 ? -2.329 12.380 4.585 1.00 94.38 98 GLY A O 1
ATOM 738 N N . PHE A 1 99 ? -1.926 10.381 5.516 1.00 94.12 99 PHE A N 1
ATOM 739 C CA . PHE A 1 99 ? -0.464 10.489 5.392 1.00 94.12 99 PHE A CA 1
ATOM 740 C C . PHE A 1 99 ? 0.038 10.212 3.972 1.00 94.12 99 PHE A C 1
ATOM 742 O O . PHE A 1 99 ? 1.151 10.605 3.613 1.00 94.12 99 PHE A O 1
ATOM 749 N N . LEU A 1 100 ? -0.769 9.539 3.152 1.00 94.00 100 LEU A N 1
ATOM 750 C CA . LEU A 1 100 ? -0.414 9.232 1.779 1.00 94.00 100 LEU A CA 1
ATOM 751 C C . LEU A 1 100 ? -0.740 10.427 0.879 1.00 94.00 100 LEU A C 1
ATOM 753 O O . LEU A 1 100 ? -1.865 10.919 0.832 1.00 94.00 100 LEU A O 1
ATOM 757 N N . LYS A 1 101 ? 0.262 10.891 0.129 1.00 89.31 101 LYS A N 1
ATOM 758 C CA . LYS A 1 101 ? 0.090 11.993 -0.820 1.00 89.31 101 LYS A CA 1
ATOM 759 C C . LYS A 1 101 ? -0.413 11.444 -2.160 1.00 89.31 101 LYS A C 1
ATOM 761 O O . LYS A 1 101 ? 0.290 10.611 -2.736 1.00 89.31 101 LYS A O 1
ATOM 766 N N . PRO A 1 102 ? -1.575 11.896 -2.667 1.00 89.44 102 PRO A N 1
ATOM 767 C CA . PRO A 1 102 ? -2.033 11.508 -3.994 1.00 89.44 102 PRO A CA 1
ATOM 768 C C . PRO A 1 102 ? -1.088 12.064 -5.066 1.00 89.44 102 PRO A C 1
ATOM 770 O O . PRO A 1 102 ? -0.646 13.210 -4.984 1.00 89.44 102 PRO A O 1
ATOM 773 N N . ASP A 1 103 ? -0.798 11.256 -6.080 1.00 89.25 103 ASP A N 1
ATOM 774 C CA . ASP A 1 103 ? 0.044 11.613 -7.218 1.00 89.25 103 ASP A CA 1
ATOM 775 C C . ASP A 1 103 ? -0.691 11.293 -8.529 1.00 89.25 103 ASP A C 1
ATOM 777 O O . ASP A 1 103 ? -1.108 10.164 -8.766 1.00 89.25 103 ASP A O 1
ATOM 781 N N . HIS A 1 104 ? -0.860 12.289 -9.400 1.00 88.06 104 HIS A N 1
ATOM 782 C CA . HIS A 1 104 ? -1.637 12.160 -10.642 1.00 88.06 104 HIS A CA 1
ATOM 783 C C . HIS A 1 104 ? -0.838 11.594 -11.826 1.00 88.06 104 HIS A C 1
ATOM 785 O O . HIS A 1 104 ? -1.325 11.584 -12.956 1.00 88.06 104 HIS A O 1
ATOM 791 N N . ARG A 1 105 ? 0.400 11.135 -11.612 1.00 88.62 105 ARG A N 1
ATOM 792 C CA . ARG A 1 105 ? 1.281 10.619 -12.675 1.00 88.62 105 ARG A CA 1
ATOM 793 C C . ARG A 1 105 ? 0.997 9.156 -13.033 1.00 88.62 105 ARG A C 1
ATOM 795 O O . ARG A 1 105 ? 1.764 8.566 -13.790 1.00 88.62 105 ARG A O 1
ATOM 802 N N . GLY A 1 106 ? -0.086 8.578 -12.506 1.00 85.12 106 GLY A N 1
ATOM 803 C CA . GLY A 1 106 ? -0.592 7.266 -12.912 1.00 85.12 106 GLY A CA 1
ATOM 804 C C . GLY A 1 106 ? 0.184 6.073 -12.350 1.00 85.12 106 GLY A C 1
ATOM 805 O O . GLY A 1 106 ? 0.426 5.115 -13.078 1.00 85.12 106 GLY A O 1
ATOM 806 N N . GLY A 1 107 ? 0.606 6.123 -11.082 1.00 90.88 107 GLY A N 1
ATOM 807 C CA . GLY A 1 107 ? 1.142 4.944 -10.398 1.00 90.88 107 GLY A CA 1
ATOM 808 C C . GLY A 1 107 ? 0.053 4.030 -9.823 1.00 90.88 107 GLY A C 1
ATOM 809 O O . GLY A 1 107 ? -1.104 4.040 -10.244 1.00 90.88 107 GLY A O 1
ATOM 810 N N . GLU A 1 108 ? 0.441 3.204 -8.853 1.00 94.00 108 GLU A N 1
ATOM 811 C CA . GLU A 1 108 ? -0.432 2.191 -8.248 1.00 94.00 108 GLU A CA 1
ATOM 812 C C . GLU A 1 108 ? -1.529 2.809 -7.375 1.00 94.00 108 GLU A C 1
ATOM 814 O O . GLU A 1 108 ? -1.309 3.823 -6.721 1.00 94.00 108 GLU A O 1
ATOM 819 N N . VAL A 1 109 ? -2.700 2.173 -7.307 1.00 95.88 109 VAL A N 1
ATOM 820 C CA . VAL A 1 109 ? -3.837 2.680 -6.521 1.00 95.88 109 VAL A CA 1
ATOM 821 C C . VAL A 1 109 ? -3.901 2.022 -5.144 1.00 95.88 109 VAL A C 1
ATOM 823 O O . VAL A 1 109 ? -3.839 0.790 -5.036 1.00 95.88 109 VAL A O 1
ATOM 826 N N . ILE A 1 110 ? -4.088 2.851 -4.115 1.00 97.31 110 ILE A N 1
ATOM 827 C CA . ILE A 1 110 ? -4.387 2.455 -2.732 1.00 97.31 110 ILE A CA 1
ATOM 828 C C . ILE A 1 110 ? -5.812 2.864 -2.398 1.00 97.31 110 ILE A C 1
ATOM 830 O O . ILE A 1 110 ? -6.234 3.972 -2.729 1.00 97.31 110 ILE A O 1
ATOM 834 N N . THR A 1 111 ? -6.539 1.977 -1.729 1.00 96.56 111 THR A N 1
ATOM 835 C CA . THR A 1 111 ? -7.934 2.189 -1.331 1.00 96.56 111 THR A CA 1
ATOM 836 C C . THR A 1 111 ? -8.093 2.131 0.182 1.00 96.56 111 THR A C 1
ATOM 838 O O . THR A 1 111 ? -7.400 1.367 0.841 1.00 96.56 111 THR A O 1
ATOM 841 N N . ALA A 1 112 ? -9.026 2.888 0.744 1.00 96.25 112 ALA A N 1
ATOM 842 C CA . ALA A 1 112 ? -9.417 2.794 2.147 1.00 96.25 112 ALA A CA 1
ATOM 843 C C . ALA A 1 112 ? -10.923 3.006 2.279 1.00 96.25 112 ALA A C 1
ATOM 845 O O . ALA A 1 112 ? -11.477 3.859 1.595 1.00 96.25 112 ALA A O 1
ATOM 846 N N . ALA A 1 113 ? -11.573 2.269 3.176 1.00 94.12 113 ALA A N 1
ATOM 847 C CA . ALA A 1 113 ? -12.973 2.498 3.516 1.00 94.12 113 ALA A CA 1
ATOM 848 C C . ALA A 1 113 ? -13.060 3.248 4.850 1.00 94.12 113 ALA A C 1
ATOM 850 O O . ALA A 1 113 ? -12.565 2.764 5.869 1.00 94.12 113 ALA A O 1
ATOM 851 N N . PHE A 1 114 ? -13.660 4.434 4.848 1.00 94.12 114 PHE A N 1
ATOM 852 C CA . PHE A 1 114 ? -13.942 5.215 6.053 1.00 94.12 114 PHE A CA 1
ATOM 853 C C . PHE A 1 114 ? -15.109 6.170 5.788 1.00 94.12 114 PHE A C 1
ATOM 855 O O . PHE A 1 114 ? -15.442 6.437 4.641 1.00 94.12 114 PHE A O 1
ATOM 862 N N . ASP A 1 115 ? -15.772 6.641 6.847 1.00 92.56 115 ASP A N 1
ATOM 863 C CA . ASP A 1 115 ? -16.959 7.511 6.752 1.00 92.56 115 ASP A CA 1
ATOM 864 C C . ASP A 1 115 ? -18.115 6.933 5.895 1.00 92.56 115 ASP A C 1
ATOM 866 O O . ASP A 1 115 ? -18.987 7.667 5.444 1.00 92.56 115 ASP A O 1
ATOM 870 N N . GLY A 1 116 ? -18.147 5.608 5.693 1.00 92.75 116 GLY A N 1
ATOM 871 C CA . GLY A 1 116 ? -19.147 4.915 4.868 1.00 92.75 116 GLY A CA 1
ATOM 872 C C . GLY A 1 116 ? -18.812 4.836 3.373 1.00 92.75 116 GLY A C 1
ATOM 873 O O . GLY A 1 116 ? -19.517 4.144 2.645 1.00 92.75 116 GLY A O 1
ATOM 874 N N . GLU A 1 117 ? -17.719 5.460 2.931 1.00 95.44 117 GLU A N 1
ATOM 875 C CA . GLU A 1 117 ? -17.309 5.544 1.527 1.00 95.44 117 GLU A CA 1
ATOM 876 C C . GLU A 1 117 ? -15.952 4.862 1.288 1.00 95.44 117 GLU A C 1
ATOM 878 O O . GLU A 1 117 ? -15.138 4.685 2.202 1.00 95.44 117 GLU A O 1
ATOM 883 N N . VAL A 1 118 ? -15.687 4.479 0.034 1.00 95.81 118 VAL A 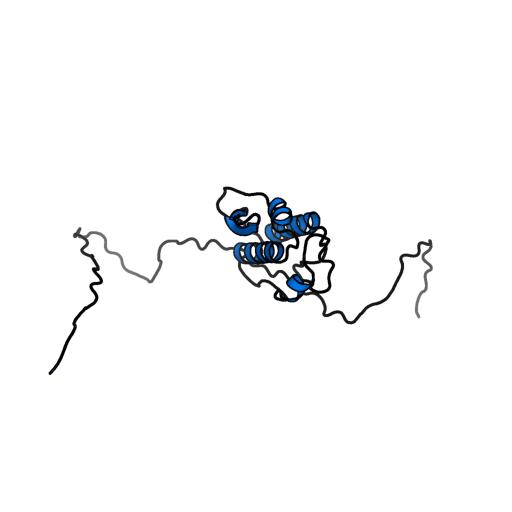N 1
ATOM 884 C CA . VAL A 1 118 ? -14.372 3.976 -0.391 1.00 95.81 118 VAL A CA 1
ATOM 885 C C . VAL A 1 118 ? -13.586 5.109 -1.037 1.00 95.81 118 VAL A C 1
ATOM 887 O O . VAL A 1 118 ? -13.917 5.595 -2.115 1.00 95.81 118 VAL A O 1
ATOM 890 N N . HIS A 1 119 ? -12.490 5.489 -0.397 1.00 95.88 119 HIS A N 1
ATOM 891 C CA . HIS A 1 119 ? -11.543 6.472 -0.893 1.00 95.88 119 HIS A CA 1
ATOM 892 C C . HIS A 1 119 ? -10.399 5.782 -1.629 1.00 95.88 119 HIS A C 1
ATOM 894 O O . HIS A 1 119 ? -9.955 4.700 -1.243 1.00 95.88 119 HIS A O 1
ATOM 900 N N . SER A 1 120 ? -9.895 6.416 -2.688 1.00 95.56 120 SER A N 1
ATOM 901 C CA . SER A 1 120 ? -8.751 5.916 -3.449 1.00 95.56 120 SER A CA 1
ATOM 902 C C . SER A 1 120 ? -7.767 7.035 -3.773 1.00 95.56 120 SER A C 1
ATOM 904 O O . SER A 1 120 ? -8.166 8.180 -3.979 1.00 95.56 120 SER A O 1
ATOM 906 N N . ILE A 1 121 ? -6.480 6.700 -3.796 1.00 95.38 121 ILE A N 1
ATOM 907 C CA . ILE A 1 121 ? -5.403 7.592 -4.230 1.00 95.38 121 ILE A CA 1
ATOM 908 C C . ILE A 1 121 ? -4.443 6.837 -5.137 1.00 95.38 121 ILE A C 1
ATOM 910 O O . ILE A 1 121 ? -4.292 5.618 -5.035 1.00 95.38 121 ILE A O 1
ATOM 914 N N . GLN A 1 122 ? -3.759 7.580 -5.994 1.00 95.44 122 GLN A N 1
ATOM 915 C CA . GLN A 1 122 ? -2.655 7.068 -6.792 1.00 95.44 122 GLN A CA 1
ATOM 916 C C . GLN A 1 122 ? -1.328 7.364 -6.093 1.00 95.44 122 GLN A C 1
ATOM 918 O O . GLN A 1 122 ? -1.098 8.471 -5.611 1.00 95.44 122 GLN A O 1
ATOM 923 N N . LEU A 1 123 ? -0.466 6.356 -6.033 1.00 94.38 123 LEU A N 1
ATOM 924 C CA . LEU A 1 123 ? 0.925 6.468 -5.624 1.00 94.38 123 LEU A CA 1
ATOM 925 C C . LEU A 1 123 ? 1.767 7.012 -6.785 1.00 94.38 123 LEU A C 1
ATOM 927 O O . LEU A 1 123 ? 1.387 6.858 -7.949 1.00 94.38 123 LEU A O 1
ATOM 931 N N . PRO A 1 124 ? 2.943 7.596 -6.507 1.00 92.56 124 PRO A N 1
ATOM 932 C CA . PRO A 1 124 ? 3.879 7.958 -7.562 1.00 92.56 124 PRO A CA 1
ATOM 933 C C . PRO A 1 124 ? 4.299 6.715 -8.369 1.00 92.56 124 PRO A C 1
ATOM 935 O O . PRO A 1 124 ? 4.472 5.637 -7.793 1.00 92.56 124 PRO A O 1
ATOM 938 N N . PRO A 1 125 ? 4.509 6.830 -9.692 1.00 91.44 125 PRO A N 1
ATOM 939 C CA . PRO A 1 125 ? 5.062 5.740 -10.486 1.00 91.44 125 PRO A CA 1
ATOM 940 C C . PRO A 1 125 ? 6.495 5.432 -10.033 1.00 91.44 125 PRO A C 1
ATOM 942 O O . PRO A 1 125 ? 7.343 6.327 -9.962 1.00 91.44 125 PRO A O 1
ATOM 945 N N . VAL A 1 126 ? 6.769 4.156 -9.739 1.00 91.62 126 VAL A N 1
ATOM 946 C CA . VAL A 1 126 ? 8.059 3.685 -9.212 1.00 91.62 126 VAL A CA 1
ATOM 947 C C . VAL A 1 126 ? 8.698 2.641 -10.120 1.00 91.62 126 VAL A C 1
ATOM 949 O O . VAL A 1 126 ? 8.036 1.727 -10.605 1.00 91.62 126 VAL A O 1
ATOM 952 N N . 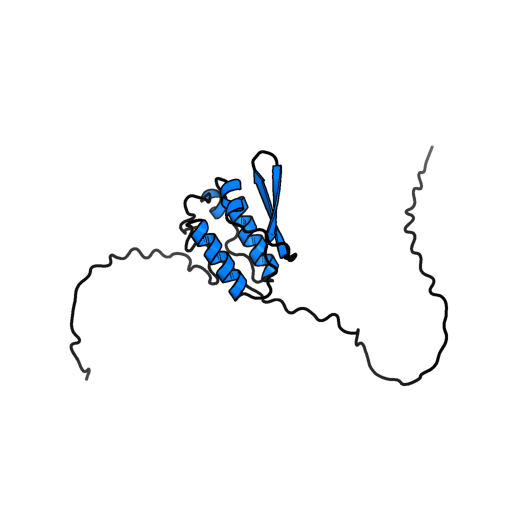ASN A 1 127 ? 10.011 2.757 -10.321 1.00 90.75 127 ASN A N 1
ATOM 953 C CA . ASN A 1 127 ? 10.818 1.793 -11.079 1.00 90.75 127 ASN A CA 1
ATOM 954 C C . ASN A 1 127 ? 12.091 1.341 -10.338 1.00 90.75 127 ASN A C 1
ATOM 956 O O . ASN A 1 127 ? 12.758 0.420 -10.801 1.00 90.75 127 ASN A O 1
ATOM 960 N N . SER A 1 128 ? 12.394 1.947 -9.183 1.00 93.25 128 SER A N 1
ATOM 961 C CA . SER A 1 128 ? 13.623 1.735 -8.415 1.00 93.25 128 SER A CA 1
ATOM 962 C C . SER A 1 128 ? 13.329 1.223 -7.007 1.00 93.25 128 SER A C 1
ATOM 964 O O . SER A 1 128 ? 12.470 1.758 -6.302 1.00 93.25 128 SER A O 1
ATOM 966 N N . ALA A 1 129 ? 14.094 0.216 -6.576 1.00 93.69 129 ALA A N 1
ATOM 967 C CA . ALA A 1 129 ? 13.995 -0.342 -5.229 1.00 93.69 129 ALA A CA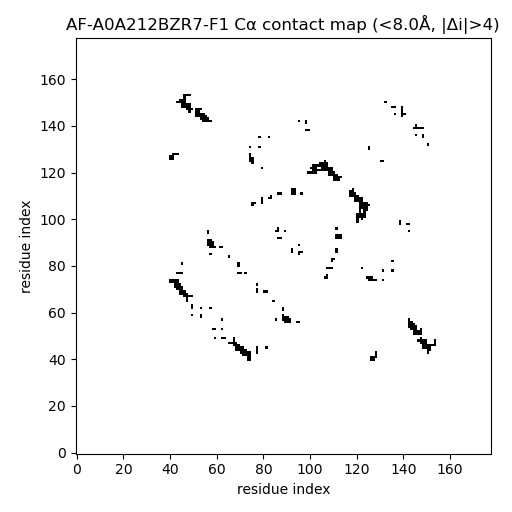 1
ATOM 968 C C . ALA A 1 129 ? 14.334 0.700 -4.151 1.00 93.69 129 ALA A C 1
ATOM 970 O O . ALA A 1 129 ? 13.636 0.790 -3.144 1.00 93.69 129 ALA A O 1
ATOM 971 N N . SER A 1 130 ? 15.348 1.540 -4.379 1.00 93.81 130 SER A N 1
ATOM 972 C CA . SER A 1 130 ? 15.748 2.583 -3.428 1.00 93.81 130 SER A CA 1
ATOM 973 C C . SER A 1 130 ? 14.624 3.587 -3.178 1.00 93.81 130 SER A C 1
ATOM 975 O O . SER A 1 130 ? 14.390 3.971 -2.035 1.00 93.81 130 SER A O 1
ATOM 977 N N . PHE A 1 131 ? 13.890 3.969 -4.230 1.00 94.06 131 PHE A N 1
ATOM 978 C CA . PHE A 1 131 ? 12.744 4.867 -4.094 1.00 94.06 131 PHE A CA 1
ATOM 979 C C . PHE A 1 131 ? 11.636 4.230 -3.250 1.00 94.06 131 PHE A C 1
ATOM 981 O O . PHE A 1 131 ? 11.118 4.874 -2.343 1.00 94.06 131 PHE A O 1
ATOM 988 N N . VAL A 1 132 ? 11.309 2.956 -3.502 1.00 94.69 132 VAL A N 1
ATOM 989 C CA . VAL A 1 132 ? 10.303 2.225 -2.715 1.00 94.69 132 VAL A CA 1
ATOM 990 C C . VAL A 1 132 ? 10.686 2.161 -1.243 1.00 94.69 132 VAL A C 1
ATOM 992 O O . VAL A 1 132 ? 9.864 2.478 -0.391 1.00 94.69 132 VAL A O 1
ATOM 995 N N . LEU A 1 133 ? 11.934 1.810 -0.929 1.00 94.50 133 LEU A N 1
ATOM 996 C CA . LEU A 1 133 ? 12.384 1.717 0.460 1.00 94.50 133 LEU A CA 1
ATOM 997 C C . LEU A 1 133 ? 12.352 3.079 1.167 1.00 94.50 133 LEU A C 1
ATOM 999 O O . LEU A 1 133 ? 11.920 3.152 2.312 1.00 94.50 133 LEU A O 1
ATOM 1003 N N . ARG A 1 134 ? 12.745 4.166 0.488 1.00 94.38 134 ARG A N 1
ATOM 1004 C CA . ARG A 1 134 ? 12.619 5.533 1.028 1.00 94.38 134 ARG A CA 1
ATOM 1005 C C . ARG A 1 134 ? 11.164 5.943 1.242 1.00 94.38 134 ARG A C 1
ATOM 1007 O O . ARG A 1 134 ? 10.846 6.549 2.258 1.00 94.38 134 ARG A O 1
ATOM 1014 N N . PHE A 1 135 ? 10.279 5.610 0.305 1.00 95.19 135 PHE A N 1
ATOM 1015 C CA . PHE A 1 135 ? 8.852 5.888 0.445 1.00 95.19 135 PHE A CA 1
ATOM 1016 C C . PHE A 1 135 ? 8.270 5.177 1.672 1.00 95.19 135 PHE A C 1
ATOM 1018 O O . PHE A 1 135 ? 7.587 5.805 2.479 1.00 95.19 135 PHE A O 1
ATOM 1025 N N . LEU A 1 136 ? 8.562 3.882 1.824 1.00 95.38 136 LEU A N 1
ATOM 1026 C CA . LEU A 1 136 ? 8.086 3.081 2.951 1.00 95.38 136 LEU A CA 1
ATOM 1027 C C . LEU A 1 136 ? 8.648 3.585 4.284 1.00 95.38 136 LEU A C 1
ATOM 1029 O O . LEU A 1 136 ? 7.895 3.689 5.243 1.00 95.38 136 LEU A O 1
ATOM 1033 N N . GLU A 1 137 ? 9.924 3.970 4.334 1.00 94.25 137 GLU A N 1
ATOM 1034 C CA . GLU A 1 137 ? 10.528 4.568 5.531 1.00 94.25 137 GLU A CA 1
ATOM 1035 C C . GLU A 1 137 ? 9.825 5.873 5.937 1.00 94.25 137 GLU A C 1
ATOM 1037 O O . GLU A 1 137 ? 9.469 6.051 7.098 1.00 94.25 137 GLU A O 1
ATOM 1042 N N . ASN A 1 138 ? 9.541 6.762 4.980 1.00 94.94 138 ASN A N 1
ATOM 1043 C CA . ASN A 1 138 ? 8.815 8.006 5.254 1.00 94.94 138 ASN A CA 1
ATOM 1044 C C . ASN A 1 138 ? 7.382 7.755 5.750 1.00 94.94 138 ASN A C 1
ATOM 1046 O O . ASN A 1 138 ? 6.885 8.477 6.620 1.00 94.94 138 ASN A O 1
ATOM 1050 N N . LEU A 1 139 ? 6.712 6.736 5.206 1.00 94.56 139 LEU A N 1
ATOM 1051 C CA . LEU A 1 139 ? 5.392 6.329 5.673 1.00 94.56 139 LEU A CA 1
ATOM 1052 C C . LEU A 1 139 ? 5.465 5.773 7.101 1.00 94.56 139 LEU A C 1
ATOM 1054 O O . LEU A 1 139 ? 4.676 6.189 7.944 1.00 94.56 139 LEU A O 1
ATOM 1058 N N . CYS A 1 140 ? 6.430 4.897 7.395 1.00 94.00 140 CYS A N 1
ATOM 1059 C CA . CYS A 1 140 ? 6.636 4.348 8.736 1.00 94.00 140 CYS A CA 1
ATOM 1060 C C . CYS A 1 140 ? 6.932 5.435 9.774 1.00 94.00 140 CYS A C 1
ATOM 1062 O O . CYS A 1 140 ? 6.333 5.403 10.845 1.00 94.00 140 CYS A O 1
ATOM 1064 N N . HIS A 1 141 ? 7.761 6.430 9.441 1.00 94.31 141 HIS A N 1
ATOM 1065 C CA . HIS A 1 141 ? 7.990 7.590 10.306 1.00 94.31 141 HIS A CA 1
ATOM 1066 C C . HIS A 1 141 ? 6.697 8.372 10.578 1.00 94.31 141 HIS A C 1
ATOM 1068 O O . HIS A 1 141 ? 6.423 8.742 11.717 1.00 94.31 141 HIS A O 1
ATOM 1074 N N . SER A 1 142 ? 5.872 8.597 9.548 1.00 94.75 142 SER A N 1
ATOM 1075 C CA . SER A 1 142 ? 4.586 9.302 9.698 1.00 94.75 142 SER A CA 1
ATOM 1076 C C . SER A 1 142 ? 3.601 8.515 10.571 1.00 94.75 142 SER A C 1
ATOM 1078 O O . SER A 1 142 ? 2.830 9.100 11.324 1.00 94.75 142 SER A O 1
ATOM 1080 N N . LEU A 1 143 ? 3.656 7.182 10.496 1.00 94.25 143 LEU A N 1
ATOM 1081 C CA . LEU A 1 143 ? 2.863 6.255 11.307 1.00 94.25 143 LEU A CA 1
ATOM 1082 C C . LEU A 1 143 ? 3.456 5.978 12.696 1.00 94.25 143 LEU A C 1
ATOM 1084 O O . LEU A 1 143 ? 2.805 5.313 13.503 1.00 94.25 143 LEU A O 1
ATOM 1088 N N . GLN A 1 144 ? 4.665 6.475 12.972 1.00 94.19 144 GLN A N 1
ATOM 1089 C CA . GLN A 1 144 ? 5.443 6.194 14.182 1.00 94.19 144 GLN A CA 1
ATOM 1090 C C . GLN A 1 144 ? 5.635 4.685 14.436 1.00 94.19 144 GLN A C 1
ATOM 1092 O O . GLN A 1 144 ? 5.570 4.218 15.574 1.00 94.19 144 GLN A O 1
ATOM 1097 N N . CYS A 1 145 ? 5.843 3.910 13.368 1.00 92.12 145 CYS A N 1
ATOM 1098 C CA . CYS A 1 145 ? 6.048 2.460 13.403 1.00 92.12 145 CYS A CA 1
ATOM 1099 C C . CYS A 1 145 ? 7.430 2.077 12.844 1.00 92.12 145 CYS A C 1
ATOM 1101 O O . CYS A 1 145 ? 7.564 1.291 11.898 1.00 92.12 145 CYS A O 1
ATOM 1103 N N . ASP A 1 146 ? 8.477 2.687 13.396 1.00 88.69 146 ASP A N 1
ATOM 1104 C CA . ASP A 1 146 ? 9.855 2.411 12.995 1.00 88.69 146 ASP A CA 1
ATOM 1105 C C . ASP A 1 146 ? 10.201 0.933 13.203 1.00 88.69 146 ASP A C 1
ATOM 1107 O O . ASP A 1 146 ? 9.836 0.319 14.207 1.00 88.69 146 ASP A O 1
ATOM 1111 N N . ASN A 1 147 ? 10.945 0.354 12.259 1.00 87.25 147 ASN A N 1
ATOM 1112 C CA . ASN A 1 147 ? 11.309 -1.070 12.220 1.00 87.25 147 ASN A CA 1
ATOM 1113 C C . ASN A 1 147 ? 10.155 -2.050 11.945 1.00 87.25 147 ASN A C 1
ATOM 1115 O O . ASN A 1 147 ? 10.375 -3.260 12.035 1.00 87.25 147 ASN A O 1
ATOM 1119 N N . LEU A 1 148 ? 8.955 -1.579 11.581 1.00 92.00 148 LEU A N 1
ATOM 1120 C CA . LEU A 1 148 ? 7.883 -2.464 11.111 1.00 92.00 148 LEU A CA 1
ATOM 1121 C C . LEU A 1 148 ? 8.240 -3.128 9.774 1.00 92.00 148 LEU A C 1
ATOM 1123 O O . LEU A 1 148 ? 7.900 -4.285 9.551 1.00 92.00 148 LEU A O 1
ATOM 1127 N N . LEU A 1 149 ? 8.917 -2.401 8.885 1.00 93.50 149 LEU A N 1
ATOM 1128 C CA . LEU A 1 149 ? 9.281 -2.858 7.545 1.00 93.50 149 LEU A CA 1
ATOM 1129 C C . LEU A 1 149 ? 10.803 -2.861 7.376 1.00 93.50 149 LEU A C 1
ATOM 1131 O O . LEU A 1 149 ? 11.481 -1.942 7.830 1.00 93.50 149 LEU A O 1
ATOM 1135 N N . SER A 1 150 ? 11.341 -3.868 6.688 1.00 91.38 150 SER A N 1
ATOM 1136 C CA . SER A 1 150 ? 12.772 -3.962 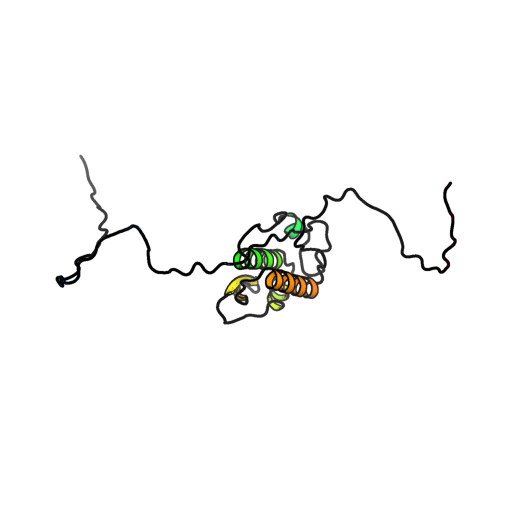6.368 1.00 91.38 150 SER A CA 1
ATOM 1137 C C . SER A 1 150 ? 12.996 -4.546 4.978 1.00 91.38 150 SER A C 1
ATOM 1139 O O . SER A 1 150 ? 12.213 -5.359 4.496 1.00 91.38 150 SER A O 1
ATOM 1141 N N . SER A 1 151 ? 14.090 -4.167 4.321 1.00 90.25 151 SER A N 1
ATOM 1142 C CA . SER A 1 151 ? 14.552 -4.825 3.090 1.00 90.25 151 SER A CA 1
ATOM 1143 C C . SER A 1 151 ? 15.270 -6.153 3.356 1.00 90.25 151 SER A C 1
ATOM 1145 O O . SER A 1 151 ? 15.535 -6.913 2.424 1.00 90.25 151 SER A O 1
ATOM 1147 N N . GLN A 1 152 ? 15.592 -6.435 4.619 1.00 88.50 152 GLN A N 1
ATOM 1148 C CA . GLN A 1 152 ? 16.259 -7.650 5.066 1.00 88.50 152 GLN A CA 1
ATOM 1149 C C . GLN A 1 152 ? 15.338 -8.481 5.961 1.00 88.50 152 GLN A C 1
ATOM 1151 O O . GLN A 1 152 ? 14.519 -7.913 6.688 1.00 88.50 152 GLN A O 1
ATOM 1156 N N . PRO A 1 153 ? 15.476 -9.816 5.936 1.00 86.12 153 PRO A N 1
ATOM 1157 C CA . PRO A 1 153 ? 14.728 -10.679 6.834 1.00 86.12 153 PRO A CA 1
ATOM 1158 C C . PRO A 1 153 ? 15.056 -10.350 8.289 1.00 86.12 153 PRO A C 1
ATOM 1160 O O . PRO A 1 153 ? 16.216 -10.142 8.648 1.00 86.12 153 PRO A O 1
ATOM 1163 N N . PHE A 1 154 ? 14.029 -10.343 9.134 1.00 80.06 154 PHE A N 1
ATOM 1164 C CA . PHE A 1 154 ? 14.221 -10.271 10.576 1.00 80.06 154 PHE A CA 1
ATOM 1165 C C . PHE A 1 154 ? 14.776 -11.611 11.053 1.00 80.06 154 PHE A C 1
ATOM 1167 O O . PHE A 1 154 ? 14.239 -12.667 10.711 1.00 80.06 154 PHE A O 1
ATOM 1174 N N . SER A 1 155 ? 15.863 -11.587 11.828 1.00 71.75 155 SER A N 1
ATOM 1175 C CA . SER A 1 155 ? 16.298 -12.793 12.522 1.00 71.75 155 SER A CA 1
ATOM 1176 C C . SER A 1 155 ? 15.166 -13.214 13.454 1.00 71.75 155 SER A C 1
ATOM 1178 O O . SER A 1 155 ? 14.674 -12.409 14.247 1.00 71.75 155 SER A O 1
ATOM 1180 N N . SER A 1 156 ? 14.707 -14.462 13.336 1.00 56.72 156 SER A N 1
ATOM 1181 C CA . SER A 1 156 ? 13.758 -15.026 14.290 1.00 56.72 156 SER A CA 1
ATOM 1182 C C . SER A 1 156 ? 14.346 -14.819 15.679 1.00 56.72 156 SER A C 1
ATOM 1184 O O . SER A 1 156 ? 15.403 -15.373 15.984 1.00 56.72 156 SER A O 1
ATOM 1186 N N . TYR A 1 157 ? 13.719 -13.954 16.473 1.00 49.91 157 TYR A N 1
ATOM 1187 C CA . TYR A 1 157 ? 14.212 -13.513 17.771 1.00 49.91 157 TYR A CA 1
ATOM 1188 C C . TYR A 1 157 ? 14.473 -14.745 18.659 1.00 49.91 157 TYR A C 1
ATOM 1190 O O . TYR A 1 157 ? 13.571 -15.280 19.300 1.00 49.91 157 TYR A O 1
ATOM 1198 N N . ARG A 1 158 ? 15.725 -15.210 18.724 1.00 43.94 158 ARG A N 1
ATOM 1199 C CA . ARG A 1 158 ? 16.261 -15.742 19.975 1.00 43.94 158 ARG A CA 1
ATOM 1200 C C . ARG A 1 158 ? 16.549 -14.504 20.806 1.00 43.94 158 ARG A C 1
ATOM 1202 O O . ARG A 1 158 ? 17.371 -13.687 20.408 1.00 43.94 158 ARG A O 1
ATOM 1209 N N . GLY A 1 159 ? 15.781 -14.333 21.879 1.00 48.81 159 GLY A N 1
ATOM 1210 C CA . GLY A 1 159 ? 15.827 -13.150 22.727 1.00 48.81 159 GLY A CA 1
ATOM 1211 C C . GLY A 1 159 ? 17.252 -12.744 23.074 1.00 48.81 159 GLY A C 1
ATOM 1212 O O . GLY A 1 159 ? 18.042 -13.572 23.519 1.00 48.81 159 GLY A O 1
ATOM 1213 N N . ASN A 1 160 ? 17.555 -11.463 22.895 1.00 36.25 160 ASN A N 1
ATOM 1214 C CA . ASN A 1 160 ? 18.715 -10.864 23.523 1.00 36.25 160 ASN A CA 1
ATOM 1215 C C . ASN A 1 160 ? 18.244 -9.729 24.428 1.00 36.25 160 ASN A C 1
ATOM 1217 O O . ASN A 1 160 ? 18.171 -8.566 24.045 1.00 36.25 160 ASN A O 1
ATOM 1221 N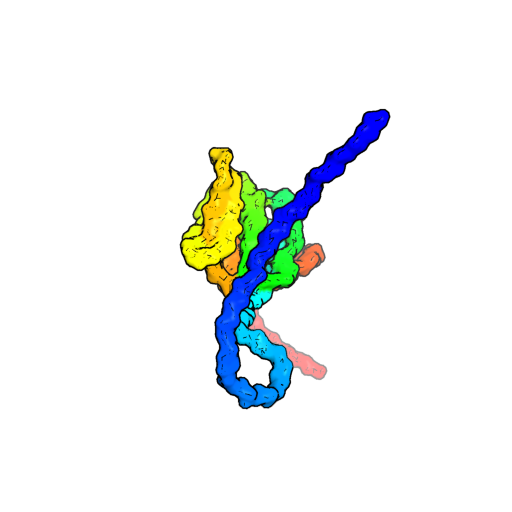 N . THR A 1 161 ? 17.881 -10.120 25.643 1.00 47.28 161 THR A N 1
ATOM 1222 C CA . THR A 1 161 ? 17.852 -9.248 26.810 1.00 47.28 161 THR A CA 1
ATOM 1223 C C . THR A 1 161 ? 19.304 -8.954 27.199 1.00 47.28 161 THR A C 1
ATOM 1225 O O . THR A 1 161 ? 19.940 -9.815 27.794 1.00 47.28 161 THR A O 1
ATOM 1228 N N . HIS A 1 162 ? 19.848 -7.796 26.814 1.00 42.34 162 HIS A N 1
ATOM 1229 C CA . HIS A 1 162 ? 20.984 -7.083 27.441 1.00 42.34 162 HIS A CA 1
ATOM 1230 C C . HIS A 1 162 ? 21.350 -5.890 26.529 1.00 42.34 162 HIS A C 1
ATOM 1232 O O . HIS A 1 162 ? 21.501 -6.102 25.332 1.00 42.34 162 HIS A O 1
ATOM 1238 N N . SER A 1 163 ? 21.581 -4.653 26.971 1.00 41.00 163 SER A N 1
ATOM 1239 C CA . SER A 1 163 ? 21.614 -4.052 28.312 1.00 41.00 163 SER A CA 1
ATOM 1240 C C . SER A 1 163 ? 21.851 -2.522 28.171 1.00 41.00 163 SER A C 1
ATOM 1242 O O . SER A 1 163 ? 22.003 -2.062 27.039 1.00 41.00 163 SER A O 1
ATOM 1244 N N . PRO A 1 164 ? 21.842 -1.734 29.267 1.00 45.66 164 PRO A N 1
ATOM 1245 C CA . PRO A 1 164 ? 21.715 -0.278 29.261 1.00 45.66 164 PRO A CA 1
ATOM 1246 C C . PRO A 1 164 ? 22.967 0.448 28.766 1.00 45.66 164 PRO A C 1
ATOM 1248 O O . PRO A 1 164 ? 24.094 0.037 29.038 1.00 45.66 164 PRO A O 1
ATOM 1251 N N . GLU A 1 165 ? 22.750 1.580 28.103 1.00 40.53 165 GLU A N 1
ATOM 1252 C CA . GLU A 1 165 ? 23.784 2.562 27.788 1.00 40.53 165 GLU A CA 1
ATOM 1253 C C . GLU A 1 165 ? 24.173 3.305 29.077 1.00 40.53 165 GLU A C 1
ATOM 1255 O O . GLU A 1 165 ? 23.612 4.344 29.420 1.00 40.53 165 GLU A O 1
ATOM 1260 N N . GLU A 1 166 ? 25.113 2.733 29.833 1.00 38.25 166 GLU A N 1
ATOM 1261 C CA . GLU A 1 166 ? 25.845 3.444 30.880 1.00 38.25 166 GLU A CA 1
ATOM 1262 C C . GLU A 1 166 ? 27.075 4.120 30.255 1.00 38.25 166 GLU A C 1
ATOM 1264 O O . GLU A 1 166 ? 27.964 3.486 29.684 1.00 38.25 166 GLU A O 1
ATOM 1269 N N . SER A 1 167 ? 27.081 5.445 30.337 1.00 43.94 167 SER A N 1
ATOM 1270 C CA . SER A 1 167 ? 28.212 6.324 30.066 1.00 43.94 167 SER A CA 1
ATOM 1271 C C . SER A 1 167 ? 29.323 6.103 31.098 1.00 43.94 167 SER A C 1
ATOM 1273 O O . SER A 1 167 ? 29.056 6.389 32.256 1.00 43.94 167 SER A O 1
ATOM 1275 N N . ASP A 1 168 ? 30.557 5.745 30.700 1.00 40.12 168 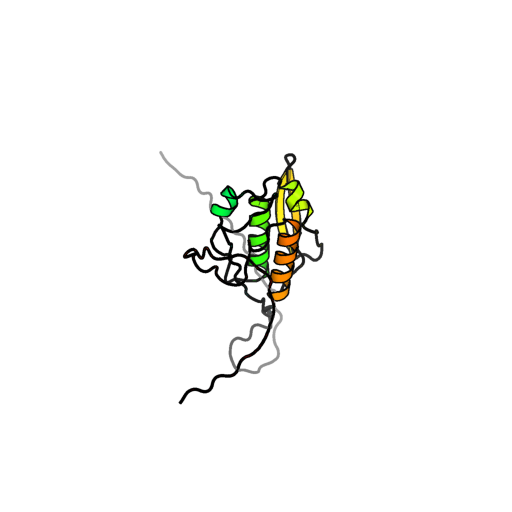ASP A N 1
ATOM 1276 C CA . ASP A 1 168 ? 31.783 6.415 31.195 1.00 40.12 168 ASP A CA 1
ATOM 1277 C C . ASP A 1 168 ? 33.089 6.010 30.457 1.00 40.12 168 ASP A C 1
ATOM 1279 O O . ASP A 1 168 ? 33.457 4.847 30.325 1.00 40.12 168 ASP A O 1
ATOM 1283 N N . GLN A 1 169 ? 33.768 7.044 29.963 1.00 48.34 169 GLN A N 1
ATOM 1284 C CA . GLN A 1 169 ? 35.209 7.321 29.840 1.00 48.34 169 GLN A CA 1
ATOM 1285 C C . GLN A 1 169 ? 36.317 6.219 29.834 1.00 48.34 169 GLN A C 1
ATOM 1287 O O . GLN A 1 169 ? 36.556 5.486 30.782 1.00 48.34 169 GLN A O 1
ATOM 1292 N N . ASN A 1 170 ? 37.216 6.406 28.850 1.00 40.22 170 ASN A N 1
ATOM 1293 C CA . ASN A 1 170 ? 38.696 6.461 28.938 1.00 40.22 170 ASN A CA 1
ATOM 1294 C C . ASN A 1 170 ? 39.631 5.219 28.831 1.00 40.22 170 ASN A C 1
ATOM 1296 O O . ASN A 1 170 ? 39.741 4.381 29.718 1.00 40.22 170 ASN A O 1
ATOM 1300 N N . LYS A 1 171 ? 40.534 5.372 27.837 1.00 46.22 171 LYS A N 1
ATOM 1301 C CA . LYS A 1 171 ? 41.955 4.959 27.677 1.00 46.22 171 LYS A CA 1
ATOM 1302 C C . LYS A 1 171 ? 42.333 3.612 27.014 1.00 46.22 171 LYS A C 1
ATOM 1304 O O . LYS A 1 171 ? 41.897 2.551 27.448 1.00 46.22 171 LYS A O 1
ATOM 1309 N N . PRO A 1 172 ? 43.285 3.633 26.042 1.00 50.44 172 PRO A N 1
ATOM 1310 C CA . PRO A 1 172 ? 43.852 2.435 25.428 1.00 50.44 172 PRO A CA 1
ATOM 1311 C C . PRO A 1 172 ? 45.137 1.985 26.148 1.00 50.44 172 PRO A C 1
ATOM 1313 O O . PRO A 1 172 ? 46.146 2.693 26.174 1.00 50.44 172 PRO A O 1
ATOM 1316 N N . GLY A 1 173 ? 45.124 0.775 26.710 1.00 38.66 173 GLY A N 1
ATOM 1317 C CA . GLY A 1 173 ? 46.296 0.111 27.285 1.00 38.66 173 GLY A CA 1
ATOM 1318 C C . GLY A 1 173 ? 46.765 -1.055 26.413 1.00 38.66 173 GLY A C 1
ATOM 1319 O O . GLY A 1 173 ? 46.100 -2.082 26.334 1.00 38.66 173 GLY A O 1
ATOM 1320 N N . LYS A 1 174 ? 47.932 -0.904 25.774 1.00 49.69 174 LYS A N 1
ATOM 1321 C CA . LYS A 1 174 ? 48.656 -1.949 25.026 1.00 49.69 174 LYS A CA 1
ATOM 1322 C C . LYS A 1 174 ? 48.829 -3.228 25.850 1.00 49.69 174 LYS A C 1
ATOM 1324 O O . LYS A 1 174 ? 49.389 -3.120 26.938 1.00 49.69 174 LYS A O 1
ATOM 1329 N N . ARG A 1 175 ? 48.585 -4.420 25.279 1.00 45.69 175 ARG A N 1
ATOM 1330 C CA . ARG A 1 175 ? 49.355 -5.636 25.621 1.00 45.69 175 ARG A CA 1
ATOM 1331 C C . ARG A 1 175 ? 49.598 -6.552 24.416 1.00 45.69 175 ARG A C 1
ATOM 1333 O O . ARG A 1 175 ? 48.705 -6.885 23.651 1.00 45.69 175 ARG A O 1
ATOM 1340 N N . LYS A 1 176 ? 50.877 -6.898 24.299 1.00 40.62 176 LYS A N 1
ATOM 1341 C CA . LYS A 1 176 ? 51.563 -7.822 23.394 1.00 40.62 176 LYS A CA 1
ATOM 1342 C C . LYS A 1 176 ? 51.259 -9.260 23.833 1.00 40.62 176 LYS A C 1
ATOM 1344 O O . LYS A 1 176 ? 51.228 -9.501 25.039 1.00 40.62 176 LYS A O 1
ATOM 1349 N N . CYS A 1 177 ? 51.086 -10.193 22.900 1.00 44.41 177 CYS A N 1
ATOM 1350 C CA . CYS A 1 177 ? 51.119 -11.622 23.216 1.00 44.41 177 CYS A CA 1
ATOM 1351 C C . CYS A 1 177 ? 52.294 -12.305 22.512 1.00 44.41 177 CYS A C 1
ATOM 1353 O O . CYS A 1 177 ? 52.799 -11.810 21.505 1.00 44.41 177 CYS A O 1
ATOM 1355 N N . LYS A 1 178 ? 52.763 -13.341 23.193 1.00 40.75 178 LYS A N 1
ATOM 1356 C CA . LYS A 1 178 ? 54.074 -13.985 23.173 1.00 40.75 178 LYS A CA 1
ATOM 1357 C C . LYS A 1 178 ? 54.120 -15.145 22.191 1.00 40.75 178 LYS A C 1
ATOM 1359 O O . LYS A 1 178 ? 53.067 -15.795 22.038 1.00 40.75 178 LYS A O 1
#

Sequence (178 aa):
QEKCIPVICSTSSTSLNALARERGNISYDKDAIPGSSKIVMSTVCVYINKHGNCGPHLDQKKIQQLPDHFGPGPVNVVLRRTVQACVDCAIQSKTVFGFLKPDHRGGEVITAAFDGEVHSIQLPPVNSASFVLRFLENLCHSLQCDNLLSSQPFSSYRGNTHSPEESDQNKPGKRKCK

InterPro domains:
  IPR021987 SLED domain [PF12140] (43-152)
  IPR038348 SLED domain superfamily [G3DSA:3.90.1150.190] (37-155)
  IPR050548 Polycomb group and chromatin remodeling factors [PTHR12247] (4-177)

Foldseek 3Di:
DDDDDDDDDDPDDDDDDDDDDDDDDDDDDDDDDPDPPPLQFDFAKKAFDLVFAQAPFFASVLSVVDDRIQDRDGLLRRLQVVLLSNLVRTPANVLLVVLADADPCDGDKHWHDDPNDIDIGHHPHDRDPVVSVVVVQSSCVSRVGPPRMDRDRDDPDPDDPDDDPDDDDDDDDDDDDD

pLDDT: mean 76.13, std 23.89, range [32.69, 97.38]

Radius of gyration: 28.25 Å; Cα contacts (8 Å, |Δi|>4): 216; chains: 1; bounding box: 96×48×85 Å

Secondary structure (DSSP, 8-state):
----------------PPP-----------------------EEEEEE-TTS--TTTB-HHHHHHS-SEEEEEEHHHHHHHHHHHHHHTBSSHHHHHHTSPP-TT---EEEEEETTEEEEEEPPP---HHHHHHHHHHHHHHHT-TTSEESSPPP-----------------------

Mean predicted aligned error: 15.78 Å

Organism: Cervus elaphus hippelaphus (NCBI:txid46360)